Protein AF-A0A673WJ90-F1 (afdb_monomer)

InterPro domains:
  IPR030268 Nesprin-4 [PTHR21640] (86-250)

Mean predicted aligned error: 17.5 Å

Organism: Salmo trutta (NCBI:txid8032)

Solvent-accessible surface area (backbone atoms only — not comparable to full-atom values): 16365 Å² total; per-residue (Å²): 137,88,86,78,88,84,86,83,88,86,82,88,79,91,82,84,88,82,89,81,90,78,92,80,90,80,83,87,84,89,80,81,91,76,91,76,90,74,93,76,91,85,80,81,82,75,78,75,77,74,74,72,79,83,72,87,76,77,71,79,77,68,87,82,72,85,79,75,83,71,93,82,68,73,80,80,71,83,80,78,73,84,64,99,62,86,50,70,67,59,52,52,52,51,50,53,55,47,51,55,49,52,54,48,50,57,53,48,50,56,52,52,54,49,49,53,53,51,47,60,69,62,50,83,70,69,72,71,97,61,55,70,68,53,34,49,55,47,35,54,53,39,51,51,49,47,51,54,50,60,74,40,46,66,57,53,52,52,52,51,52,51,43,54,54,50,38,74,77,38,64,68,72,58,21,55,48,44,54,50,53,52,52,52,52,46,54,51,48,52,52,45,52,52,48,42,56,56,48,40,55,52,28,53,51,56,51,50,55,50,54,53,51,49,50,54,51,49,53,51,50,54,52,50,53,52,50,52,50,56,50,52,50,57,66,75,74,50,96,63,63,72,75,60,58,59,52,58,64,64,63,66,78,74,121

Sequence (255 aa):
MPVGVPLPAGSHGYHCPCTTRSDTMSEEDERGVATQSVNSPLGLDLILEHTEPLLSEYHFLPLLEINEEPQDCLPLGTCLIQDGSPSLEGCVQLERKWVLWHEFMKEYSSFSDWLRLAEKAADSPRSAHVLFVTAKEELEKFESLKTQAGARLVQLDSLTLRNRTLTRLFDGAMRSRLVGMARDCGQRWDRLHGTIESVCRRLKHCVSQREEFEGQREEMTVWLADMDLRLTEVEHFSGRDTCDKMRELQVKDMV

pLDDT: mean 73.2, std 25.04, range [30.66, 98.31]

Radius of gyration: 37.29 Å; Cα contacts (8 Å, |Δi|>4): 82; chains: 1; bounding box: 98×54×109 Å

Secondary structure (DSSP, 8-state):
-------------------------------------------------------TT-----TT------TT---------SSSSPPHHHHHHHHHHHHHHHHHHHHHHHHHHHHHHHHHHHSS-S-SS--HHHHHHHHHHHHHHHHHHHHHHHHHHHHHHHHHHHHHH--HHHHHHHHHHHHHHHHHHHHHHHHHHHHHHHHHHHHHHHHHHHHHHHHHHHHHHHHHHHHHHHHHH--S-HHHHHHHHHHGGG-

Foldseek 3Di:
DDDDDDDDDDDDDDDDDDDDDDDDDDDDDDDDDDDDDDDDDDDPPPPPPPPPPCPVDDQPPAPPPPPDDPPPDDPPDDPPDPDPDQDPVNVVLVVVLVVLVVVLVVLLVVLVVVLVVLVVLLPPQPQPPDDLVSLVVSLVSLVVSLVVLVVCVVSLVVSLVSLVVSLSSDDDPSNVVSSVSNVVSSVSSVVSNVSSVVRNVSSVVVNVVVVVVVVVVVVVVVVVVVVVVVVVCLVPVDPDDPVVSVVVVVVVVPD

Structure (mmCIF, N/CA/C/O backbone):
data_AF-A0A673WJ90-F1
#
_entry.id   AF-A0A673WJ90-F1
#
loop_
_atom_site.group_PDB
_atom_site.id
_atom_site.type_symbol
_atom_site.label_atom_id
_atom_site.label_alt_id
_atom_site.label_comp_id
_atom_site.label_asym_id
_atom_site.label_entity_id
_atom_site.label_seq_id
_atom_site.pdbx_PDB_ins_code
_atom_site.Cartn_x
_atom_site.Cartn_y
_atom_site.Cartn_z
_atom_site.occupancy
_atom_site.B_iso_or_equiv
_atom_site.auth_seq_id
_atom_site.auth_comp_id
_atom_site.auth_asym_id
_atom_site.auth_atom_id
_atom_site.pdbx_PDB_model_num
ATOM 1 N N . MET A 1 1 ? -65.016 -10.570 -10.592 1.00 43.59 1 MET A N 1
ATOM 2 C CA . MET A 1 1 ? -65.514 -11.870 -10.099 1.00 43.59 1 MET A CA 1
ATOM 3 C C . MET A 1 1 ? -64.316 -12.675 -9.614 1.00 43.59 1 MET A C 1
ATOM 5 O O . MET A 1 1 ? -63.541 -13.102 -10.460 1.00 43.59 1 MET A O 1
ATOM 9 N N . PRO A 1 2 ? -64.086 -12.783 -8.296 1.00 51.12 2 PRO A N 1
ATOM 10 C CA . PRO A 1 2 ? -63.001 -13.580 -7.738 1.00 51.12 2 PRO A CA 1
ATOM 11 C C . PRO A 1 2 ? -63.488 -15.012 -7.476 1.00 51.12 2 PRO A C 1
ATOM 13 O O . PRO A 1 2 ? -64.601 -15.210 -6.992 1.00 51.12 2 PRO A O 1
ATOM 16 N N . VAL A 1 3 ? -62.656 -16.005 -7.779 1.00 50.34 3 VAL A N 1
ATOM 17 C CA . VAL A 1 3 ? -62.837 -17.383 -7.307 1.00 50.34 3 VAL A CA 1
ATOM 18 C C . VAL A 1 3 ? -61.795 -17.604 -6.223 1.00 50.34 3 VAL A C 1
ATOM 20 O O . VAL A 1 3 ? -60.610 -17.365 -6.446 1.00 50.34 3 VAL A O 1
ATOM 23 N N . GLY A 1 4 ? -62.257 -17.977 -5.034 1.00 38.78 4 GLY A N 1
ATOM 24 C CA . GLY A 1 4 ? -61.414 -18.224 -3.877 1.00 38.78 4 GLY A CA 1
ATOM 25 C C . GLY A 1 4 ? -61.367 -19.689 -3.453 1.00 38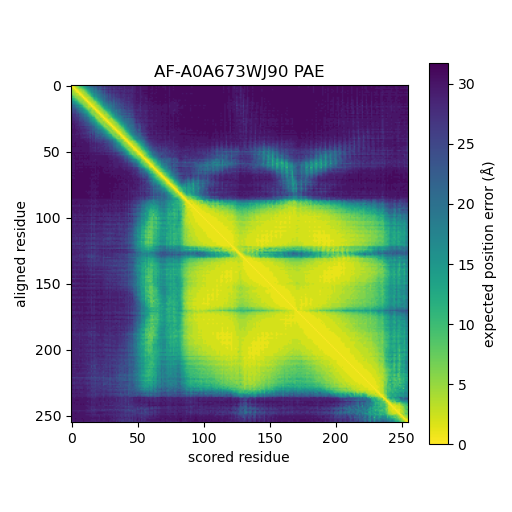.78 4 GLY A C 1
ATOM 26 O O . GLY A 1 4 ? -62.183 -20.497 -3.891 1.00 38.78 4 GLY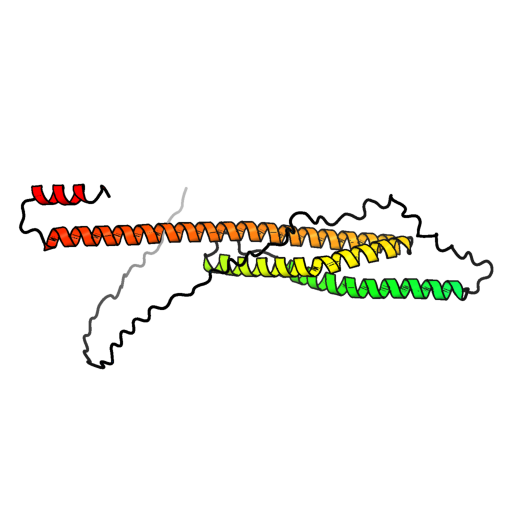 A O 1
ATOM 27 N N . VAL A 1 5 ? -60.481 -19.892 -2.464 1.00 52.06 5 VAL A N 1
ATOM 28 C CA . VAL A 1 5 ? -60.535 -20.867 -1.350 1.00 52.06 5 VAL A CA 1
ATOM 29 C C . VAL A 1 5 ? -60.048 -22.298 -1.698 1.0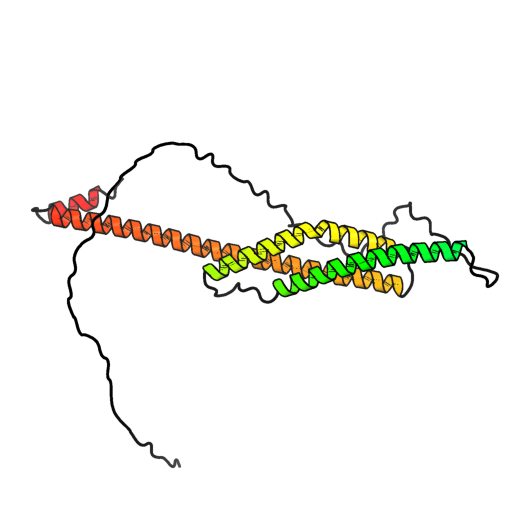0 52.06 5 VAL A C 1
ATOM 31 O O . VAL A 1 5 ? -60.270 -22.716 -2.831 1.00 52.06 5 VAL A O 1
ATOM 34 N N . PRO A 1 6 ? -59.456 -23.114 -0.777 1.00 53.84 6 PRO A N 1
ATOM 35 C CA . PRO A 1 6 ? -58.909 -22.888 0.586 1.00 53.84 6 PRO A CA 1
ATOM 36 C C . PRO A 1 6 ? -57.474 -23.434 0.859 1.00 53.84 6 PRO A C 1
ATOM 38 O O . PRO A 1 6 ? -56.954 -24.305 0.168 1.00 53.84 6 PRO A O 1
ATOM 41 N N . LEU A 1 7 ? -56.912 -22.984 1.992 1.00 48.78 7 LEU A N 1
ATOM 42 C CA . LEU A 1 7 ? -55.864 -23.625 2.815 1.00 48.78 7 LEU A CA 1
ATOM 43 C C . LEU A 1 7 ? -56.357 -24.917 3.506 1.00 48.78 7 LEU A C 1
ATOM 45 O O . LEU A 1 7 ? -57.539 -24.996 3.842 1.00 48.78 7 LEU A O 1
ATOM 49 N N . PRO A 1 8 ? -55.455 -25.816 3.940 1.00 57.50 8 PRO A N 1
ATOM 50 C CA . PRO A 1 8 ? -55.665 -26.604 5.145 1.00 57.50 8 PRO A CA 1
ATOM 51 C C . PRO A 1 8 ? -54.770 -26.131 6.298 1.00 57.50 8 PRO A C 1
ATOM 53 O O . PRO A 1 8 ? -53.572 -25.895 6.151 1.00 57.50 8 PRO A O 1
ATOM 56 N N . ALA A 1 9 ? -55.405 -26.021 7.463 1.00 41.78 9 ALA A N 1
ATOM 57 C CA . ALA A 1 9 ? -54.787 -25.885 8.770 1.00 41.78 9 ALA A CA 1
ATOM 58 C C . ALA A 1 9 ? -54.115 -27.200 9.200 1.00 41.78 9 ALA A C 1
ATOM 60 O O . ALA A 1 9 ? -54.613 -28.286 8.907 1.00 41.78 9 ALA A O 1
ATOM 61 N N . GLY A 1 10 ? -53.020 -27.089 9.949 1.00 38.25 10 GLY A N 1
ATOM 62 C CA . GLY A 1 10 ? -52.344 -28.206 10.599 1.00 38.25 10 GLY A CA 1
ATOM 63 C C . GLY A 1 10 ? -51.560 -27.692 11.797 1.00 38.25 10 GLY A C 1
ATOM 64 O O . GLY A 1 10 ? -50.594 -26.953 11.652 1.00 38.25 10 GLY A O 1
ATOM 65 N N . SER A 1 11 ? -52.062 -28.026 12.972 1.00 39.84 11 SER A N 1
ATOM 66 C CA . SER A 1 11 ? -51.785 -27.421 14.266 1.00 39.84 11 SER A CA 1
ATOM 67 C C . SER A 1 11 ? -50.749 -28.227 15.071 1.00 39.84 11 SER A C 1
ATOM 69 O O . SER A 1 11 ? -50.635 -29.430 14.872 1.00 39.84 11 SER A O 1
ATOM 71 N N . HIS A 1 12 ? -50.149 -27.572 16.079 1.00 41.12 12 HIS A N 1
ATOM 72 C CA . HIS A 1 12 ? -49.461 -28.139 17.266 1.00 41.12 12 HIS A CA 1
ATOM 73 C C . HIS A 1 12 ? -47.979 -28.525 17.058 1.00 41.12 12 HIS A C 1
ATOM 75 O O . HIS A 1 12 ? -47.622 -29.129 16.063 1.00 41.12 12 HIS A O 1
ATOM 81 N N . GLY A 1 13 ? -47.040 -28.222 17.957 1.00 36.41 13 GLY A N 1
ATOM 82 C CA . GLY A 1 13 ? -47.141 -27.669 19.302 1.00 36.41 13 GLY A CA 1
ATOM 83 C C . GLY A 1 13 ? -45.782 -27.157 19.790 1.00 36.41 13 GLY A C 1
ATOM 84 O O . GLY A 1 13 ? -44.723 -27.564 19.315 1.00 36.41 13 GLY A O 1
ATOM 85 N N . TYR A 1 14 ? -45.851 -26.227 20.735 1.00 37.97 14 TYR A N 1
ATOM 86 C CA . TYR A 1 14 ? -44.726 -25.716 21.503 1.00 37.97 14 TYR A CA 1
ATOM 87 C C . TYR A 1 14 ? -44.150 -26.826 22.388 1.00 37.97 14 TYR A C 1
ATOM 89 O O . TYR A 1 14 ? -44.895 -27.435 23.148 1.00 37.97 14 TYR A O 1
ATOM 97 N N . HIS A 1 15 ? -42.834 -27.032 22.356 1.00 39.22 15 HIS A N 1
ATOM 98 C CA . HIS A 1 15 ? -42.116 -27.687 23.448 1.00 39.22 15 HIS A CA 1
ATOM 99 C C . HIS A 1 15 ? -40.758 -27.013 23.660 1.00 39.22 15 HIS A C 1
ATOM 101 O O . HIS A 1 15 ? -39.830 -27.145 22.869 1.00 39.22 15 HIS A O 1
ATOM 107 N N . CYS A 1 16 ? -40.690 -26.272 24.762 1.00 43.94 16 CYS A N 1
ATOM 108 C CA . CYS A 1 16 ? -39.477 -25.831 25.431 1.00 43.94 16 CYS A CA 1
ATOM 109 C C . CYS A 1 16 ? -39.176 -26.850 26.542 1.00 43.94 16 CYS A C 1
ATOM 111 O O . CYS A 1 16 ? -40.107 -27.194 27.276 1.00 43.94 16 CYS A O 1
ATOM 113 N N . PRO A 1 17 ? -37.933 -27.325 26.712 1.00 46.97 17 PRO A N 1
ATOM 114 C CA . PRO A 1 17 ? -37.537 -27.996 27.936 1.00 46.97 17 PRO A CA 1
ATOM 115 C C . PRO A 1 17 ? -36.516 -27.138 28.687 1.00 46.97 17 PRO A C 1
ATOM 117 O O . PRO A 1 17 ? -35.332 -27.114 28.361 1.00 46.97 17 PRO A O 1
ATOM 120 N N . CYS A 1 18 ? -36.983 -26.459 29.730 1.00 34.53 18 CYS A N 1
ATOM 121 C CA . CYS A 1 18 ? -36.142 -26.011 30.828 1.00 34.53 18 CYS A CA 1
ATOM 122 C C . CYS A 1 18 ? -36.413 -26.862 32.077 1.00 34.53 18 CYS A C 1
ATOM 124 O O . CYS A 1 18 ? -37.556 -27.171 32.410 1.00 34.53 18 CYS A O 1
ATOM 126 N N . THR A 1 19 ? -35.320 -27.115 32.805 1.00 36.81 19 THR A N 1
ATOM 127 C CA . THR A 1 19 ? -35.201 -27.592 34.195 1.00 36.81 19 THR A CA 1
ATOM 128 C C . THR A 1 19 ? -35.108 -29.103 34.419 1.00 36.81 19 THR A C 1
ATOM 130 O O . THR A 1 19 ? -36.114 -29.802 34.469 1.00 36.81 19 THR A O 1
ATOM 133 N N . THR A 1 20 ? -33.910 -29.584 34.774 1.00 37.69 20 THR A N 1
ATOM 134 C CA . THR A 1 20 ? -33.771 -30.443 35.963 1.00 37.69 20 THR A CA 1
ATOM 135 C C . THR A 1 20 ? -32.412 -30.225 36.630 1.00 37.69 20 THR A C 1
ATOM 137 O O . THR A 1 20 ? -31.355 -30.450 36.052 1.00 37.69 20 THR A O 1
ATOM 140 N N . ARG A 1 21 ? -32.501 -29.742 37.867 1.00 33.88 21 ARG A N 1
ATOM 141 C CA . ARG A 1 21 ? -31.494 -29.692 38.924 1.00 33.88 21 ARG A CA 1
ATOM 142 C C . ARG A 1 21 ? -31.020 -31.106 39.267 1.00 33.88 21 ARG A C 1
ATOM 144 O O . ARG A 1 21 ? -31.848 -32.000 39.428 1.00 33.88 21 ARG A O 1
ATOM 151 N N . SER A 1 22 ? -29.720 -31.308 39.434 1.00 38.59 22 SER A N 1
ATOM 152 C CA . SER A 1 22 ? -29.174 -32.457 40.165 1.00 38.59 22 SER A CA 1
ATOM 153 C C . SER A 1 22 ? -27.884 -32.023 40.845 1.00 38.59 22 SER A C 1
ATOM 155 O O . SER A 1 22 ? -26.893 -31.718 40.189 1.00 38.59 22 SER A O 1
ATOM 157 N N . ASP A 1 23 ? -27.972 -31.936 42.167 1.00 34.44 23 ASP A N 1
ATOM 158 C CA . ASP A 1 23 ? -26.886 -31.710 43.106 1.00 34.44 23 ASP A CA 1
ATOM 159 C C . ASP A 1 23 ? -25.959 -32.940 43.135 1.00 34.44 23 ASP A C 1
ATOM 161 O O . ASP A 1 23 ? -26.435 -34.054 43.347 1.00 34.44 23 ASP A O 1
ATOM 165 N N . THR A 1 24 ? -24.645 -32.745 43.000 1.00 39.28 24 THR A N 1
ATOM 166 C CA . THR A 1 24 ? -23.636 -33.665 43.555 1.00 39.28 24 THR A CA 1
ATOM 167 C C . THR A 1 24 ? -22.427 -32.871 44.031 1.00 39.28 24 THR A C 1
ATOM 169 O O . THR A 1 24 ? -21.748 -32.217 43.243 1.00 39.28 24 THR A O 1
ATOM 172 N N . MET A 1 25 ? -22.202 -32.943 45.341 1.00 32.12 25 MET A N 1
ATOM 173 C CA . MET A 1 25 ? -21.049 -32.433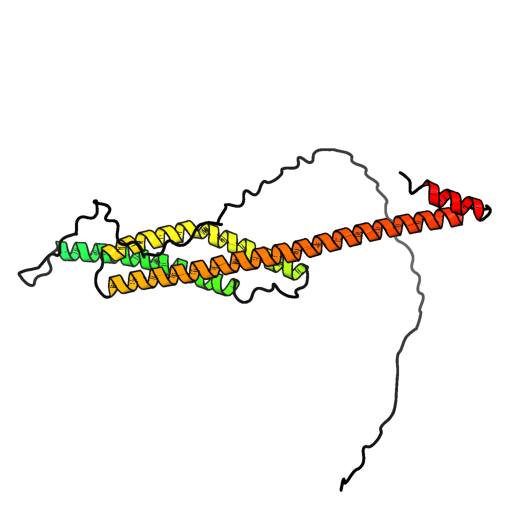 46.074 1.00 32.12 25 MET A CA 1
ATOM 174 C C . MET A 1 25 ? -19.820 -33.330 45.876 1.00 32.12 25 MET A C 1
ATOM 176 O O . MET A 1 25 ? -19.962 -34.551 45.842 1.00 32.12 25 MET A O 1
ATOM 180 N N . SER A 1 26 ? -18.635 -32.724 45.801 1.00 39.06 26 SER A N 1
ATOM 181 C CA . SER A 1 26 ? -17.306 -33.261 46.169 1.00 39.06 26 SER A CA 1
ATOM 182 C C . SER A 1 26 ? -16.356 -32.050 46.133 1.00 39.06 26 SER A C 1
ATOM 184 O O . SER A 1 26 ? -16.134 -31.497 45.061 1.00 39.06 26 SER A O 1
ATOM 186 N N . GLU A 1 27 ? -16.161 -31.332 47.240 1.00 35.53 27 GLU A N 1
ATOM 187 C CA . GLU A 1 27 ? -15.088 -31.509 48.242 1.00 35.53 27 GLU A CA 1
ATOM 188 C C . GLU A 1 27 ? -13.655 -31.539 47.671 1.00 35.53 27 GLU A C 1
ATOM 190 O O . GLU A 1 27 ? -13.259 -32.476 46.987 1.00 35.53 27 GLU A O 1
ATOM 195 N N . GLU A 1 28 ? -12.932 -30.472 48.040 1.00 33.53 28 GLU A N 1
ATOM 196 C CA . GLU A 1 28 ? -11.510 -30.397 48.411 1.00 33.53 28 GLU A CA 1
ATOM 197 C C . GLU A 1 28 ? -10.426 -30.636 47.341 1.00 33.53 28 GLU A C 1
ATOM 199 O O . GLU A 1 28 ? -10.125 -31.760 46.962 1.00 33.53 28 GLU A O 1
ATOM 204 N N . ASP A 1 29 ? -9.710 -29.560 46.982 1.00 34.69 29 ASP A N 1
ATOM 205 C CA . ASP A 1 29 ? -8.280 -29.506 47.325 1.00 34.69 29 ASP A CA 1
ATOM 206 C C . ASP A 1 29 ? -7.814 -28.045 47.493 1.00 34.69 29 ASP A C 1
ATOM 208 O O . ASP A 1 29 ? -7.780 -27.244 46.554 1.00 34.69 29 ASP A O 1
ATOM 212 N N . GLU A 1 30 ? -7.499 -27.694 48.740 1.00 38.03 30 GLU A N 1
ATOM 213 C CA . GLU A 1 30 ? -6.820 -26.465 49.133 1.00 38.03 30 GLU A CA 1
ATOM 214 C C . GLU A 1 30 ? -5.337 -26.550 48.757 1.00 38.03 30 GLU A C 1
ATOM 216 O O . GLU A 1 30 ? -4.622 -27.447 49.204 1.00 38.03 30 GLU A O 1
ATOM 221 N N . ARG A 1 31 ? -4.801 -25.535 48.068 1.00 37.22 31 ARG A N 1
ATOM 222 C CA . ARG A 1 31 ? -3.374 -25.209 48.215 1.00 37.22 31 ARG A CA 1
ATOM 223 C C . ARG A 1 31 ? -3.060 -23.744 47.934 1.00 37.22 31 ARG A C 1
ATOM 225 O O . ARG A 1 31 ? -2.923 -23.322 46.794 1.00 37.22 31 ARG A O 1
ATOM 232 N N . GLY A 1 32 ? -2.821 -23.025 49.029 1.00 34.91 32 GLY A N 1
ATOM 233 C CA . GLY A 1 32 ? -1.646 -22.163 49.164 1.00 34.91 32 GLY A CA 1
ATOM 234 C C . GLY A 1 32 ? -1.756 -20.743 48.622 1.00 34.91 32 GLY A C 1
ATOM 235 O O . GLY A 1 32 ? -1.277 -20.440 47.535 1.00 34.91 32 GLY A O 1
ATOM 236 N N . VAL A 1 33 ? -2.245 -19.844 49.475 1.00 35.97 33 VAL A N 1
ATOM 237 C CA . VAL A 1 33 ? -1.931 -18.412 49.431 1.00 35.97 33 VAL A CA 1
ATOM 238 C C . VAL A 1 33 ? -0.419 -18.214 49.596 1.00 35.97 33 VAL A C 1
ATOM 240 O O . VAL A 1 33 ? 0.168 -18.665 50.578 1.00 35.97 33 VAL A O 1
ATOM 243 N N . ALA A 1 34 ? 0.195 -17.470 48.678 1.00 32.50 34 ALA A N 1
ATOM 244 C CA . ALA A 1 34 ? 1.450 -16.770 48.924 1.00 32.50 34 ALA A CA 1
ATOM 245 C C . ALA A 1 34 ? 1.349 -15.357 48.341 1.00 32.50 34 ALA A C 1
ATOM 247 O O . ALA A 1 34 ? 1.618 -15.109 47.169 1.00 32.50 34 ALA A O 1
ATOM 248 N N . THR A 1 35 ? 0.943 -14.419 49.192 1.00 36.38 35 THR A N 1
ATOM 249 C CA . THR A 1 35 ? 1.175 -12.990 49.002 1.00 36.38 35 THR A CA 1
ATOM 250 C C . THR A 1 35 ? 2.681 -12.735 48.931 1.00 36.38 35 THR A C 1
ATOM 252 O O . THR A 1 35 ? 3.383 -12.951 49.920 1.00 36.38 35 THR A O 1
ATOM 255 N N . GLN A 1 36 ? 3.180 -12.236 47.801 1.00 32.50 36 GLN A N 1
ATOM 256 C CA . GLN A 1 36 ? 4.468 -11.546 47.752 1.00 32.50 36 GLN A CA 1
ATOM 257 C C . GLN A 1 36 ? 4.284 -10.172 47.116 1.00 32.50 36 GLN A C 1
ATOM 259 O O . GLN A 1 36 ? 4.219 -10.005 45.904 1.00 32.50 36 GLN A O 1
ATOM 264 N N . SER A 1 37 ? 4.181 -9.191 48.011 1.00 37.41 37 SER A N 1
ATOM 265 C CA . SER A 1 37 ? 4.523 -7.800 47.761 1.00 37.41 37 SER A CA 1
ATOM 266 C C . SER A 1 37 ? 5.993 -7.726 47.357 1.00 37.41 37 SER A C 1
ATOM 268 O O . SER A 1 37 ? 6.863 -8.150 48.119 1.00 37.41 37 SER A O 1
ATOM 270 N N . VAL A 1 38 ? 6.266 -7.172 46.178 1.00 36.75 38 VAL A N 1
ATOM 271 C CA . VAL A 1 38 ? 7.594 -6.669 45.834 1.00 36.75 38 VAL A CA 1
ATOM 272 C C . VAL A 1 38 ? 7.412 -5.288 45.225 1.00 36.75 38 VAL A C 1
ATOM 274 O O . VAL A 1 38 ? 7.173 -5.124 44.034 1.00 36.75 38 VAL A O 1
ATOM 277 N N . ASN A 1 39 ? 7.521 -4.275 46.080 1.00 39.12 39 ASN A N 1
ATOM 278 C CA . ASN A 1 39 ? 7.891 -2.943 45.638 1.00 39.12 39 ASN A CA 1
ATOM 279 C C . ASN A 1 39 ? 9.294 -3.022 45.022 1.00 39.12 39 ASN A C 1
ATOM 281 O O . ASN A 1 39 ? 10.258 -3.341 45.721 1.00 39.12 39 ASN A O 1
ATOM 285 N N . SER A 1 40 ? 9.433 -2.665 43.749 1.00 35.09 40 SER A N 1
ATOM 286 C CA . SER A 1 40 ? 10.620 -1.946 43.290 1.00 35.09 40 SER A CA 1
ATOM 287 C C . SER A 1 40 ? 10.307 -1.110 42.050 1.00 35.09 40 SER A C 1
ATOM 289 O O . SER A 1 40 ? 9.659 -1.603 41.127 1.00 35.09 40 SER A O 1
ATOM 291 N N . PRO A 1 41 ? 10.742 0.160 42.042 1.00 45.78 41 PRO A N 1
ATOM 292 C CA . PRO A 1 41 ? 10.553 1.074 40.932 1.00 45.78 41 PRO A CA 1
ATOM 293 C C . PRO A 1 41 ? 11.618 0.789 39.874 1.00 45.78 41 PRO A C 1
ATOM 295 O O . PRO A 1 41 ? 12.710 0.356 40.226 1.00 45.78 41 PRO A O 1
ATOM 298 N N . LEU A 1 42 ? 11.288 1.034 38.607 1.00 43.56 42 LEU A N 1
ATOM 299 C CA . 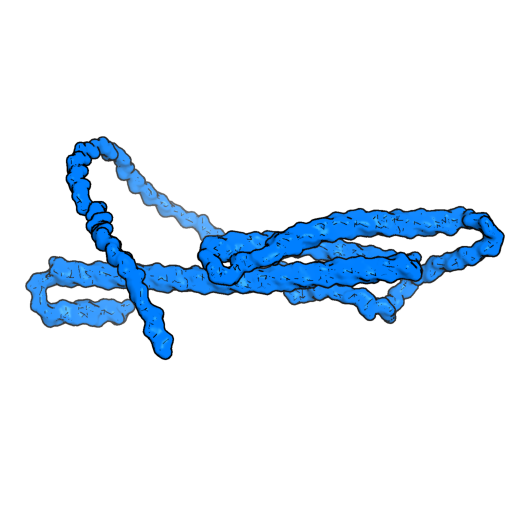LEU A 1 42 ? 12.160 1.449 37.496 1.00 43.56 42 LEU A CA 1
ATOM 300 C C . LEU A 1 42 ? 11.447 1.078 36.187 1.00 43.56 42 LEU A C 1
ATOM 302 O O . LEU A 1 42 ? 11.777 0.100 35.523 1.00 43.56 42 LEU A O 1
ATOM 306 N N . GLY A 1 43 ? 10.440 1.873 35.833 1.00 32.12 43 GLY A N 1
ATOM 307 C CA . GLY A 1 43 ? 9.925 1.953 34.472 1.00 32.12 43 GLY A CA 1
ATOM 308 C C . GLY A 1 43 ? 10.412 3.263 33.879 1.00 32.12 43 GLY A C 1
ATOM 309 O O . GLY A 1 43 ? 9.804 4.303 34.102 1.00 32.12 43 GLY A O 1
ATOM 310 N N . LEU A 1 44 ? 11.564 3.232 33.210 1.00 39.47 44 LEU A N 1
ATOM 311 C CA . LEU A 1 44 ? 11.929 4.283 32.269 1.00 39.47 44 LEU A CA 1
ATOM 312 C C . LEU A 1 44 ? 10.914 4.202 31.129 1.00 39.47 44 LEU A C 1
ATOM 314 O O . LEU A 1 44 ? 11.000 3.292 30.304 1.00 39.47 44 LEU A O 1
ATOM 318 N N . ASP A 1 45 ? 9.964 5.134 31.104 1.00 34.91 45 ASP A N 1
ATOM 319 C CA . ASP A 1 45 ? 9.169 5.429 29.917 1.00 34.91 45 ASP A CA 1
ATOM 320 C C . ASP A 1 45 ? 10.127 5.913 28.826 1.00 34.91 45 ASP A C 1
ATOM 322 O O . ASP A 1 45 ? 10.438 7.098 28.685 1.00 34.91 45 ASP A O 1
ATOM 326 N N . LEU A 1 46 ? 10.644 4.964 28.050 1.00 37.72 46 LEU A N 1
ATOM 327 C CA . LEU A 1 46 ? 11.131 5.253 26.718 1.00 37.72 46 LEU A CA 1
ATOM 328 C C . LEU A 1 46 ? 9.891 5.546 25.883 1.00 37.72 46 LEU A C 1
ATOM 330 O O . LEU A 1 46 ? 9.264 4.643 25.332 1.00 37.72 46 LEU A O 1
ATOM 334 N N . ILE A 1 47 ? 9.550 6.832 25.804 1.00 38.97 47 ILE A N 1
ATOM 335 C CA . ILE A 1 47 ? 8.781 7.379 24.694 1.00 38.97 47 ILE A CA 1
ATOM 336 C C . ILE A 1 47 ? 9.592 7.032 23.447 1.00 38.97 47 ILE A C 1
ATOM 338 O O . ILE A 1 47 ? 10.554 7.711 23.087 1.00 38.97 47 ILE A O 1
ATOM 342 N N . LEU A 1 48 ? 9.252 5.901 22.833 1.00 34.00 48 LEU A N 1
ATOM 343 C CA . LEU A 1 48 ? 9.676 5.588 21.488 1.00 34.00 48 LEU A CA 1
ATOM 344 C C . LEU A 1 48 ? 8.922 6.584 20.612 1.00 34.00 48 LEU A C 1
ATOM 346 O O . LEU A 1 48 ? 7.803 6.323 20.173 1.00 34.00 48 LEU A O 1
ATOM 350 N N . GLU A 1 49 ? 9.512 7.765 20.422 1.00 30.66 49 GLU A N 1
ATOM 351 C CA . GLU A 1 49 ? 9.152 8.625 19.309 1.00 30.66 49 GLU A CA 1
ATOM 352 C C . GLU A 1 49 ? 9.401 7.809 18.042 1.00 30.66 49 GLU A C 1
ATOM 354 O O . GLU A 1 49 ? 10.498 7.771 17.483 1.00 30.66 49 GLU A O 1
ATOM 359 N N . HIS A 1 50 ? 8.367 7.099 17.596 1.00 32.53 50 HIS A N 1
ATOM 360 C CA . HIS A 1 50 ? 8.247 6.710 16.211 1.00 32.53 50 HIS A CA 1
ATOM 361 C C . HIS A 1 50 ? 8.122 8.010 15.431 1.00 32.53 50 HIS A C 1
ATOM 363 O O . HIS A 1 50 ? 7.033 8.537 15.213 1.00 32.53 50 HIS A O 1
ATOM 369 N N . THR A 1 51 ? 9.273 8.550 15.042 1.00 32.91 51 THR A N 1
ATOM 370 C CA . THR A 1 51 ? 9.366 9.526 13.973 1.00 32.91 51 THR A CA 1
ATOM 371 C C . THR A 1 51 ? 8.825 8.823 12.728 1.00 32.91 51 THR A C 1
ATOM 373 O O . THR A 1 51 ? 9.549 8.085 12.058 1.00 32.91 51 THR A O 1
ATOM 376 N N . GLU A 1 52 ? 7.519 8.955 12.466 1.00 39.12 52 GLU A N 1
ATOM 377 C CA . GLU A 1 52 ? 6.949 8.569 11.179 1.00 39.12 52 GLU A CA 1
ATOM 378 C C . GLU A 1 52 ? 7.754 9.334 10.118 1.00 39.12 52 GLU A C 1
ATOM 380 O O . GLU A 1 52 ? 7.801 10.569 10.167 1.00 39.12 52 GLU A O 1
ATOM 385 N N . PRO A 1 53 ? 8.426 8.657 9.168 1.00 37.84 53 PRO A N 1
ATOM 386 C CA . PRO A 1 53 ? 8.953 9.371 8.025 1.00 37.84 53 PRO A CA 1
ATOM 387 C C . PRO A 1 53 ? 7.740 9.982 7.330 1.00 37.84 53 PRO A C 1
ATOM 389 O O . PRO A 1 53 ? 6.819 9.266 6.934 1.00 37.84 53 PRO A O 1
ATOM 392 N N . LEU A 1 54 ? 7.715 11.311 7.241 1.00 37.28 54 LEU A N 1
ATOM 393 C CA . LEU A 1 54 ? 6.707 12.065 6.510 1.00 37.28 54 LEU A CA 1
ATOM 394 C C . LEU A 1 54 ? 6.776 11.649 5.032 1.00 37.28 54 LEU A C 1
ATOM 396 O O . LEU A 1 54 ? 7.424 12.286 4.211 1.00 37.28 54 LEU A O 1
ATOM 400 N N . LEU A 1 55 ? 6.088 10.559 4.690 1.00 44.00 55 LEU A N 1
ATOM 401 C CA . LEU A 1 55 ? 5.844 10.103 3.319 1.00 44.00 55 LEU A CA 1
ATOM 402 C C . LEU A 1 55 ? 4.815 10.994 2.602 1.00 44.00 55 LEU A C 1
ATOM 404 O O . LEU A 1 55 ? 4.437 10.723 1.467 1.00 44.00 55 LEU A O 1
ATOM 408 N N . SER A 1 56 ? 4.353 12.056 3.266 1.00 36.62 56 SER A N 1
ATOM 409 C CA . SER A 1 56 ? 3.198 12.853 2.863 1.00 36.62 56 SER A CA 1
ATOM 410 C C . SER A 1 56 ? 3.409 13.701 1.601 1.00 36.62 56 SER A C 1
ATOM 412 O O . SER A 1 56 ? 2.444 14.311 1.152 1.00 36.62 56 SER A O 1
ATOM 414 N N . GLU A 1 57 ? 4.606 13.744 1.007 1.00 38.06 57 GLU A N 1
ATOM 415 C CA . GLU A 1 57 ? 4.893 14.647 -0.122 1.00 38.06 57 GLU A CA 1
ATOM 416 C C . GLU A 1 57 ? 5.740 14.045 -1.258 1.00 38.06 57 GLU A C 1
ATOM 418 O O . GLU A 1 57 ? 6.304 14.775 -2.069 1.00 38.06 57 GLU A O 1
ATOM 423 N N . TYR A 1 58 ? 5.801 12.718 -1.400 1.00 47.78 58 TYR A N 1
ATOM 424 C CA . TYR A 1 58 ? 6.440 12.116 -2.578 1.00 47.78 58 TYR A CA 1
ATOM 425 C C . TYR A 1 58 ? 5.407 11.807 -3.659 1.00 47.78 58 TYR A C 1
ATOM 427 O O . TYR A 1 58 ? 4.887 10.698 -3.771 1.00 47.78 58 TYR A O 1
ATOM 435 N N . HIS A 1 59 ? 5.115 12.816 -4.478 1.00 49.19 59 HIS A N 1
ATOM 436 C CA . HIS A 1 59 ? 4.471 12.604 -5.767 1.00 49.19 59 HIS A CA 1
ATOM 437 C C . HIS A 1 59 ? 5.500 12.054 -6.756 1.00 49.19 59 HIS A C 1
ATOM 439 O O . HIS A 1 59 ? 6.565 12.645 -6.945 1.00 49.19 59 HIS A O 1
ATOM 445 N N . PHE A 1 60 ? 5.167 10.946 -7.422 1.00 48.09 60 PHE A N 1
ATOM 446 C CA . PHE A 1 60 ? 5.882 10.490 -8.608 1.00 48.09 60 PHE A CA 1
ATOM 447 C C . PHE A 1 60 ? 5.927 11.649 -9.611 1.00 48.09 60 PHE A C 1
ATOM 449 O O . PHE A 1 60 ? 4.905 11.982 -10.208 1.00 48.09 60 PHE A O 1
ATOM 456 N N . LEU A 1 61 ? 7.083 12.306 -9.771 1.00 51.94 61 LEU A N 1
ATOM 457 C CA . LEU A 1 61 ? 7.227 13.384 -10.748 1.00 51.94 61 LEU A CA 1
ATOM 458 C C . LEU A 1 61 ? 7.013 12.785 -12.144 1.00 51.94 61 LEU A C 1
ATOM 460 O O . LEU A 1 61 ? 7.857 11.994 -12.597 1.00 51.94 61 LEU A O 1
ATOM 464 N N . PRO A 1 62 ? 5.911 13.131 -12.841 1.00 48.12 62 PRO A N 1
ATOM 465 C CA . PRO A 1 62 ? 5.657 12.607 -14.168 1.00 48.12 62 PRO A CA 1
ATOM 466 C C . PRO A 1 62 ? 6.834 12.946 -15.082 1.00 48.12 62 PRO A C 1
ATOM 468 O O . PRO A 1 62 ? 7.459 13.996 -14.950 1.00 48.12 62 PRO A O 1
ATOM 471 N N . LEU A 1 63 ? 7.098 12.097 -16.074 1.00 48.94 63 LEU A N 1
ATOM 472 C CA . LEU A 1 63 ? 8.060 12.350 -17.158 1.00 48.94 63 LEU A CA 1
ATOM 473 C C . LEU A 1 63 ? 7.718 13.585 -18.030 1.00 48.94 63 LEU A C 1
ATOM 475 O O . LEU A 1 63 ? 8.207 13.695 -19.150 1.00 48.94 63 LEU A O 1
ATOM 479 N N . LEU A 1 64 ? 6.848 14.486 -17.568 1.00 43.28 64 LEU A N 1
ATOM 480 C CA . LEU A 1 64 ? 6.306 15.601 -18.338 1.00 43.28 64 LEU A CA 1
ATOM 481 C C . LEU A 1 64 ? 7.283 16.766 -18.525 1.00 43.28 64 LEU A C 1
ATOM 483 O O . LEU A 1 64 ? 6.990 17.650 -19.320 1.00 43.28 64 LEU A O 1
ATOM 487 N N . GLU A 1 65 ? 8.464 16.734 -17.913 1.00 40.94 65 GLU A N 1
ATOM 488 C CA . GLU A 1 65 ? 9.512 17.726 -18.164 1.00 40.94 65 GLU A CA 1
ATOM 489 C C . GLU A 1 65 ? 10.757 17.070 -18.763 1.00 40.94 65 GLU A C 1
ATOM 491 O O . GLU A 1 65 ? 11.829 16.995 -18.169 1.00 40.94 65 GLU A O 1
ATOM 496 N N . ILE A 1 66 ? 10.626 16.601 -20.004 1.00 45.00 66 ILE A N 1
ATOM 497 C CA . ILE A 1 66 ? 11.776 16.557 -20.913 1.00 45.00 66 ILE A CA 1
ATOM 498 C C . ILE A 1 66 ? 11.848 17.935 -21.580 1.00 45.00 66 ILE A C 1
ATOM 500 O O . ILE A 1 66 ? 11.538 18.064 -22.756 1.00 45.00 66 ILE A O 1
ATOM 504 N N . ASN A 1 67 ? 12.161 18.977 -20.808 1.00 42.38 67 ASN A N 1
ATOM 505 C CA . ASN A 1 67 ? 12.466 20.304 -21.356 1.00 42.38 67 ASN A CA 1
ATOM 506 C C . ASN A 1 67 ? 13.667 20.989 -20.697 1.00 42.38 67 ASN A C 1
ATOM 508 O O . ASN A 1 67 ? 14.005 22.099 -21.089 1.00 42.38 67 ASN A O 1
ATOM 512 N N . GLU A 1 68 ? 14.372 20.326 -19.783 1.00 42.94 68 GLU A N 1
ATOM 513 C CA . GLU A 1 68 ? 15.659 20.826 -19.308 1.00 42.94 68 GLU A CA 1
ATOM 514 C C . GLU A 1 68 ? 16.767 19.903 -19.812 1.00 42.94 68 GLU A C 1
ATOM 516 O O . GLU A 1 68 ? 16.817 18.714 -19.481 1.00 42.94 68 GLU A O 1
ATOM 521 N N . GLU A 1 69 ? 17.620 20.456 -20.675 1.00 46.38 69 GLU A N 1
ATOM 522 C CA . GLU A 1 69 ? 18.912 19.887 -21.035 1.00 46.38 69 GLU A CA 1
ATOM 523 C C . GLU A 1 69 ? 19.918 20.128 -19.901 1.00 46.38 69 GLU A C 1
ATOM 525 O O . GLU A 1 69 ? 20.395 21.251 -19.733 1.00 46.38 69 GLU A O 1
ATOM 530 N N . PRO A 1 70 ? 20.334 19.096 -19.151 1.00 38.53 70 PRO A N 1
ATOM 531 C CA . PRO A 1 70 ? 21.634 19.124 -18.506 1.00 38.53 70 PRO A CA 1
ATOM 532 C C . PRO A 1 70 ? 22.711 18.863 -19.571 1.00 38.53 70 PRO A C 1
ATOM 534 O O . PRO A 1 70 ? 22.701 17.819 -20.227 1.00 38.53 70 PRO A O 1
ATOM 537 N N . GLN A 1 71 ? 23.634 19.818 -19.720 1.00 46.44 71 GLN A N 1
ATOM 538 C CA . GLN A 1 71 ? 24.679 19.922 -20.755 1.00 46.44 71 GLN A CA 1
ATOM 539 C C . GLN A 1 71 ? 25.712 18.773 -20.840 1.00 46.44 71 GLN A C 1
ATOM 541 O O . GLN A 1 71 ? 26.686 18.892 -21.577 1.00 46.44 71 GLN A O 1
ATOM 546 N N . ASP A 1 72 ? 25.504 17.634 -20.179 1.00 37.50 72 ASP A N 1
ATOM 547 C CA . ASP A 1 72 ? 26.498 16.549 -20.117 1.00 37.50 72 ASP A CA 1
ATOM 548 C C . ASP A 1 72 ? 26.119 15.289 -20.910 1.00 37.50 72 ASP A C 1
ATOM 550 O O . ASP A 1 72 ? 26.783 14.257 -20.821 1.00 37.50 72 ASP A O 1
ATOM 554 N N . CYS A 1 73 ? 25.069 15.341 -21.729 1.00 41.75 73 CYS A N 1
ATOM 555 C CA . CYS A 1 73 ? 24.760 14.266 -22.672 1.00 41.75 73 CYS A CA 1
ATOM 556 C C . CYS A 1 73 ? 25.068 14.731 -24.095 1.00 41.75 73 CYS A C 1
ATOM 558 O O . CYS A 1 73 ? 24.167 15.123 -24.832 1.00 41.75 73 CYS A O 1
ATOM 560 N N . LEU A 1 74 ? 26.344 14.670 -24.491 1.00 41.62 74 LEU A N 1
ATOM 561 C CA . LEU A 1 74 ? 26.708 14.760 -25.906 1.00 41.62 74 LEU A CA 1
ATOM 562 C C . LEU A 1 74 ? 25.826 13.781 -26.701 1.00 41.62 74 LEU A C 1
ATOM 564 O O . LEU A 1 74 ? 25.699 12.623 -26.283 1.00 41.62 74 LEU A O 1
ATOM 568 N N . PRO A 1 75 ? 25.222 14.196 -27.829 1.00 45.38 75 PRO A N 1
ATOM 569 C CA . PRO A 1 75 ? 24.495 13.268 -28.676 1.00 45.38 75 PRO A CA 1
ATOM 570 C C . PRO A 1 75 ? 25.509 12.237 -29.171 1.00 45.38 75 PRO A C 1
ATOM 572 O O . PRO A 1 75 ? 26.371 12.558 -29.989 1.00 45.38 75 PRO A O 1
ATOM 575 N N . LEU A 1 76 ? 25.465 11.015 -28.622 1.00 53.09 76 LEU A N 1
ATOM 576 C CA . LEU A 1 76 ? 26.303 9.923 -29.107 1.00 53.09 76 LEU A CA 1
ATOM 577 C C . LEU A 1 76 ? 25.932 9.714 -30.574 1.00 53.09 76 LEU A C 1
ATOM 579 O O . LEU A 1 76 ? 24.821 9.284 -30.891 1.00 53.09 76 LEU A O 1
ATOM 583 N N . GLY A 1 77 ? 26.854 10.138 -31.435 1.00 45.44 77 GLY A N 1
ATOM 584 C CA . GLY A 1 77 ? 26.624 10.390 -32.843 1.00 45.44 77 GLY A CA 1
ATOM 585 C C . GLY A 1 77 ? 25.972 9.217 -33.554 1.00 45.44 77 GLY A C 1
ATOM 586 O O . GLY A 1 77 ? 26.330 8.055 -33.373 1.00 45.44 77 GLY A O 1
ATOM 587 N N . THR A 1 78 ? 25.015 9.549 -34.411 1.00 48.22 78 THR A N 1
ATOM 588 C CA . THR A 1 78 ? 24.480 8.645 -35.417 1.00 48.22 78 THR A CA 1
ATOM 589 C C . THR A 1 78 ? 25.638 8.254 -36.338 1.00 48.22 78 THR A C 1
ATOM 591 O O . THR A 1 78 ? 26.043 9.036 -37.195 1.00 48.22 78 THR A O 1
ATOM 594 N N . CYS A 1 79 ? 26.217 7.064 -36.156 1.00 47.75 79 CYS A N 1
ATOM 595 C CA . CYS A 1 79 ? 27.124 6.488 -37.146 1.00 47.75 79 CYS A CA 1
ATOM 596 C C . CYS A 1 79 ? 26.31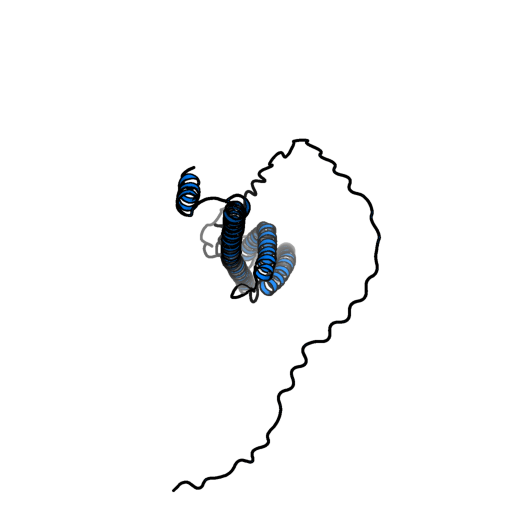6 6.192 -38.416 1.00 47.75 79 CYS A C 1
ATOM 598 O O . CYS A 1 79 ? 25.753 5.110 -38.574 1.00 47.75 79 CYS A O 1
ATOM 600 N N . LEU A 1 80 ? 26.232 7.174 -39.315 1.00 47.94 80 LEU A N 1
ATOM 601 C CA . LEU A 1 80 ? 25.811 6.946 -40.689 1.00 47.94 80 LEU A CA 1
ATOM 602 C C . LEU A 1 80 ? 26.912 6.135 -41.366 1.00 47.94 80 LEU A C 1
ATOM 604 O O . LEU A 1 80 ? 27.984 6.649 -41.676 1.00 47.94 80 LEU A O 1
ATOM 608 N N . ILE A 1 81 ? 26.650 4.845 -41.543 1.00 50.66 81 ILE A N 1
ATOM 609 C CA . ILE A 1 81 ? 27.523 3.961 -42.296 1.00 50.66 81 ILE A CA 1
ATOM 610 C C . ILE A 1 81 ? 27.256 4.188 -43.787 1.00 50.66 81 ILE A C 1
ATOM 612 O O . ILE A 1 81 ? 26.221 3.795 -44.326 1.00 50.66 81 ILE A O 1
ATOM 616 N N . GLN A 1 82 ? 28.213 4.845 -44.435 1.00 51.28 82 GLN A N 1
ATOM 617 C CA . GLN A 1 82 ? 28.504 4.700 -45.855 1.00 51.28 82 GLN A CA 1
ATOM 618 C C . GLN A 1 82 ? 29.370 3.426 -45.939 1.00 51.28 82 GLN A C 1
ATOM 620 O O . GLN A 1 82 ? 30.376 3.358 -45.248 1.00 51.28 82 GLN A O 1
ATOM 625 N N . ASP A 1 83 ? 28.934 2.412 -46.687 1.00 46.25 83 ASP A N 1
ATOM 626 C CA . ASP A 1 83 ? 29.503 1.048 -46.813 1.00 46.25 83 ASP A CA 1
ATOM 627 C C . ASP A 1 83 ? 28.932 0.001 -45.843 1.00 46.25 83 ASP A C 1
ATOM 629 O O . ASP A 1 83 ? 29.308 -0.082 -44.684 1.00 46.25 83 ASP A O 1
ATOM 633 N N . GLY A 1 84 ? 28.025 -0.845 -46.348 1.00 55.41 84 GLY A N 1
ATOM 634 C CA . GLY A 1 84 ? 27.167 -1.795 -45.619 1.00 55.41 84 GLY A CA 1
ATOM 635 C C . GLY A 1 84 ? 27.816 -2.917 -44.785 1.00 55.41 84 GLY A C 1
ATOM 636 O O . GLY A 1 84 ? 27.218 -3.984 -44.658 1.00 55.41 84 GLY A O 1
ATOM 637 N N . SER A 1 85 ? 28.991 -2.709 -44.191 1.00 55.94 85 SER A N 1
ATOM 638 C CA . SER A 1 85 ? 29.533 -3.522 -43.098 1.00 55.94 85 SER A CA 1
ATOM 639 C C . SER A 1 85 ? 29.264 -2.849 -41.743 1.00 55.94 85 SER A C 1
ATOM 641 O O . SER A 1 85 ? 29.596 -1.673 -41.587 1.00 55.94 85 SER A O 1
ATOM 643 N N . PRO A 1 86 ? 28.700 -3.550 -40.739 1.00 59.56 86 PRO A N 1
ATOM 644 C CA . PRO A 1 86 ? 28.507 -2.981 -39.409 1.00 59.56 86 PRO A CA 1
ATOM 645 C C . PRO A 1 86 ? 29.867 -2.632 -38.792 1.00 59.56 86 PRO A C 1
ATOM 647 O O . PRO A 1 86 ? 30.715 -3.500 -38.589 1.00 59.56 86 PRO A O 1
ATOM 650 N N . SER A 1 87 ? 30.081 -1.345 -38.515 1.00 73.62 87 SER A N 1
ATOM 651 C CA . SER A 1 87 ? 31.272 -0.860 -37.817 1.00 73.62 87 SER A CA 1
ATOM 652 C C . SER A 1 87 ? 31.367 -1.513 -36.436 1.00 73.62 87 SER A C 1
ATOM 654 O O . SER A 1 87 ? 30.368 -1.580 -35.716 1.00 73.62 87 SER A O 1
ATOM 656 N N . LEU A 1 88 ? 32.570 -1.949 -36.044 1.00 76.44 88 LEU A N 1
ATOM 657 C CA . LEU A 1 88 ? 32.856 -2.490 -34.708 1.00 76.44 88 LEU A CA 1
ATOM 658 C C . LEU A 1 88 ? 32.353 -1.550 -33.596 1.00 76.44 88 LEU A C 1
ATOM 660 O O . LEU A 1 88 ? 31.805 -2.012 -32.600 1.00 76.44 88 LEU A O 1
ATOM 664 N N . GLU A 1 89 ? 32.458 -0.236 -33.811 1.00 77.75 89 GLU A N 1
ATOM 665 C CA . GLU A 1 89 ? 31.957 0.795 -32.896 1.00 77.75 89 GLU A CA 1
ATOM 666 C C . GLU A 1 89 ? 30.424 0.745 -32.751 1.00 77.75 89 GLU A C 1
ATOM 668 O O . GLU A 1 89 ? 29.893 0.810 -31.644 1.00 77.75 89 GLU A O 1
ATOM 673 N N . GLY A 1 90 ? 29.694 0.534 -33.852 1.00 79.56 90 GLY A N 1
ATOM 674 C CA . GLY A 1 90 ? 28.237 0.376 -33.829 1.00 79.56 90 GLY A CA 1
ATOM 675 C C . GLY A 1 90 ? 27.791 -0.887 -33.087 1.00 79.56 90 GLY A C 1
ATOM 676 O O . GLY A 1 90 ? 26.808 -0.854 -32.345 1.00 79.56 90 GLY A O 1
ATOM 677 N N . CYS A 1 91 ? 28.541 -1.983 -33.223 1.00 84.62 91 CYS A N 1
ATOM 678 C CA . CYS A 1 91 ? 28.293 -3.220 -32.479 1.00 84.62 91 CYS A CA 1
ATOM 679 C C . CYS A 1 91 ? 28.493 -3.026 -30.969 1.00 84.62 91 CYS A C 1
ATOM 681 O O . CYS A 1 91 ? 27.620 -3.401 -30.185 1.00 84.62 91 CYS A O 1
ATOM 683 N N . VAL A 1 92 ? 29.588 -2.376 -30.561 1.00 84.88 92 VAL A N 1
ATOM 684 C CA . VAL A 1 92 ? 29.876 -2.081 -29.145 1.00 84.88 92 VAL A CA 1
ATOM 685 C C . VAL A 1 92 ? 28.808 -1.163 -28.540 1.00 84.88 92 VAL A C 1
ATOM 687 O O . VAL A 1 92 ? 28.359 -1.379 -27.412 1.00 84.88 92 VAL A O 1
ATOM 690 N N . GLN A 1 93 ? 28.350 -0.151 -29.281 1.00 85.56 93 GLN A N 1
ATOM 691 C CA . GLN A 1 93 ? 27.276 0.734 -28.821 1.00 85.56 93 GLN A CA 1
ATOM 692 C C . GLN A 1 93 ? 25.938 0.003 -28.667 1.00 85.56 93 GLN A C 1
ATOM 694 O O . GLN A 1 93 ? 25.218 0.237 -27.691 1.00 85.56 93 GLN A O 1
ATOM 699 N N . LEU A 1 94 ? 25.605 -0.894 -29.598 1.00 86.25 94 LEU A N 1
ATOM 700 C CA . LEU A 1 94 ? 24.392 -1.703 -29.514 1.00 86.25 94 LEU A CA 1
ATOM 701 C C . LEU A 1 94 ? 24.428 -2.640 -28.300 1.00 86.25 94 LEU A C 1
ATOM 703 O O . LEU A 1 94 ? 23.442 -2.723 -27.567 1.00 86.25 94 LEU A O 1
ATOM 707 N N . GLU A 1 95 ? 25.568 -3.284 -28.050 1.00 91.19 95 GLU A N 1
ATOM 708 C CA . GLU A 1 95 ? 25.771 -4.158 -26.893 1.00 91.19 95 GLU A CA 1
ATOM 709 C C . GLU A 1 95 ? 25.607 -3.393 -25.572 1.00 91.19 95 GLU A C 1
ATOM 711 O O . GLU A 1 95 ? 24.857 -3.822 -24.695 1.00 91.19 95 GLU A O 1
ATOM 716 N N . ARG A 1 96 ? 26.196 -2.195 -25.453 1.00 89.81 96 ARG A N 1
ATOM 717 C CA . ARG A 1 96 ? 26.021 -1.329 -24.270 1.00 89.81 96 ARG A CA 1
ATOM 718 C C . ARG A 1 96 ? 24.559 -0.955 -24.031 1.00 89.81 96 ARG A C 1
ATOM 720 O O . ARG A 1 96 ? 24.073 -1.063 -22.904 1.00 89.81 96 ARG A O 1
ATOM 727 N N . LYS A 1 97 ? 23.839 -0.540 -25.081 1.00 90.00 97 LYS A N 1
ATOM 728 C CA . LYS A 1 97 ? 22.401 -0.227 -24.989 1.00 90.00 97 LYS A CA 1
ATOM 729 C C . LYS A 1 97 ? 21.586 -1.453 -24.569 1.00 90.00 97 LYS A C 1
ATOM 731 O O . LYS A 1 97 ? 20.655 -1.320 -23.774 1.00 90.00 97 LYS A O 1
ATOM 736 N N . TRP A 1 98 ? 21.945 -2.634 -25.069 1.00 91.44 98 TRP A N 1
ATOM 737 C CA . TRP A 1 98 ? 21.285 -3.890 -24.720 1.00 91.44 98 TRP A CA 1
ATOM 738 C C . TRP A 1 98 ? 21.504 -4.278 -23.253 1.00 91.44 98 TRP A C 1
ATOM 740 O O . TRP A 1 98 ? 20.536 -4.632 -22.583 1.00 91.44 98 TRP A O 1
ATOM 750 N N . VAL A 1 99 ? 22.727 -4.143 -22.727 1.00 94.12 99 VAL A N 1
ATOM 751 C CA . VAL A 1 99 ? 23.037 -4.427 -21.313 1.00 94.12 99 VAL A CA 1
ATOM 752 C C . VAL A 1 99 ? 22.229 -3.525 -20.378 1.00 94.12 99 VAL A C 1
ATOM 754 O O . VAL A 1 99 ? 21.555 -4.031 -19.480 1.00 94.12 99 VAL A O 1
ATOM 757 N N . LEU A 1 100 ? 22.222 -2.210 -20.630 1.00 93.12 100 LEU A N 1
ATOM 758 C CA . LEU A 1 100 ? 21.455 -1.250 -19.824 1.00 93.12 100 LEU A CA 1
ATOM 759 C C . LEU A 1 100 ? 19.952 -1.553 -19.847 1.00 93.12 100 LEU A C 1
ATOM 761 O O . LEU A 1 100 ? 19.271 -1.479 -18.822 1.00 93.12 100 LEU A O 1
ATOM 765 N N . TRP A 1 101 ? 19.429 -1.904 -21.022 1.00 94.25 101 TRP A N 1
ATOM 766 C CA . TRP A 1 101 ? 18.039 -2.312 -21.176 1.00 94.25 101 TRP A CA 1
ATOM 767 C C . TRP A 1 101 ? 17.728 -3.599 -20.404 1.00 94.25 101 TRP A C 1
ATOM 769 O O . TRP A 1 101 ? 16.718 -3.669 -19.705 1.00 94.25 101 TRP A O 1
ATOM 779 N N . HIS A 1 102 ? 18.582 -4.613 -20.518 1.00 95.25 102 HIS A N 1
ATOM 780 C CA . HIS A 1 102 ? 18.383 -5.903 -19.868 1.00 95.25 102 HIS A CA 1
ATOM 781 C C . HIS A 1 102 ? 18.395 -5.778 -18.337 1.00 95.25 102 HIS A C 1
ATOM 783 O O . HIS A 1 102 ? 17.522 -6.327 -17.663 1.00 95.25 102 HIS A O 1
ATOM 789 N N . GLU A 1 103 ? 19.340 -5.016 -17.784 1.00 95.38 103 GLU A N 1
ATOM 790 C CA . GLU A 1 103 ? 19.408 -4.736 -16.347 1.00 95.38 103 GLU A CA 1
ATOM 791 C C . GLU A 1 103 ? 18.161 -3.989 -15.855 1.00 95.38 103 GLU A C 1
ATOM 793 O O . GLU A 1 103 ? 17.518 -4.421 -14.896 1.00 95.38 103 GLU A O 1
ATOM 798 N N . PHE A 1 104 ? 17.749 -2.934 -16.567 1.00 95.88 104 PHE A N 1
ATOM 799 C CA . PHE A 1 104 ? 16.506 -2.222 -16.270 1.00 95.88 104 PHE A CA 1
ATOM 800 C C . PHE A 1 104 ? 15.291 -3.151 -16.277 1.00 95.88 104 PHE A C 1
ATOM 802 O O . PHE A 1 104 ? 14.477 -3.102 -15.359 1.00 95.88 104 PHE A O 1
ATOM 809 N N . MET A 1 105 ? 15.166 -4.014 -17.288 1.00 97.00 105 MET A N 1
ATOM 810 C CA . MET A 1 105 ? 14.038 -4.939 -17.397 1.00 97.00 105 MET A CA 1
ATOM 811 C C . MET A 1 105 ? 13.977 -5.923 -16.232 1.00 97.00 105 MET A C 1
ATOM 813 O O . MET A 1 105 ? 12.882 -6.201 -15.746 1.00 97.00 105 MET A O 1
ATOM 817 N N . LYS A 1 106 ? 15.129 -6.420 -15.770 1.00 96.69 106 LYS A N 1
ATOM 818 C CA . LYS A 1 106 ? 15.218 -7.323 -14.615 1.00 96.69 106 LYS A CA 1
ATOM 819 C C . LYS A 1 106 ? 14.750 -6.644 -13.327 1.00 96.69 106 LYS A C 1
ATOM 821 O O . LYS A 1 106 ? 14.009 -7.234 -12.540 1.00 96.69 106 LYS A O 1
ATOM 826 N N . GLU A 1 107 ? 15.178 -5.409 -13.096 1.00 95.88 107 GLU A N 1
ATOM 827 C CA . GLU A 1 107 ? 14.747 -4.659 -11.916 1.00 95.88 107 GLU A CA 1
ATOM 828 C C . GLU A 1 107 ? 13.271 -4.261 -12.002 1.00 95.88 107 GLU A C 1
ATOM 830 O O . GLU A 1 107 ? 12.531 -4.413 -11.029 1.00 95.88 107 GLU A O 1
ATOM 835 N N . TYR A 1 108 ? 12.828 -3.814 -13.180 1.00 97.00 108 TYR A N 1
ATOM 836 C CA . TYR A 1 108 ? 11.440 -3.446 -13.433 1.00 97.00 108 TYR A CA 1
ATOM 837 C C . TYR A 1 108 ? 10.502 -4.635 -13.221 1.00 97.00 108 TYR A C 1
ATOM 839 O O . TYR A 1 108 ? 9.459 -4.475 -12.593 1.00 97.00 108 TYR A O 1
ATOM 847 N N . SER A 1 109 ? 10.858 -5.834 -13.701 1.00 97.06 109 SER A N 1
ATOM 848 C CA . SER A 1 109 ? 10.025 -7.024 -13.506 1.00 97.06 109 SER A CA 1
ATOM 849 C C . SER A 1 109 ? 9.893 -7.376 -12.027 1.00 97.06 109 SER A C 1
ATOM 851 O O . SER A 1 109 ? 8.780 -7.587 -11.556 1.00 97.06 109 SER A O 1
ATOM 853 N N . SER A 1 110 ? 10.999 -7.345 -11.275 1.00 96.81 110 SER A N 1
ATOM 854 C CA . SER A 1 110 ? 10.977 -7.607 -9.832 1.00 96.81 110 SER A CA 1
ATOM 855 C C . SER A 1 110 ? 10.104 -6.602 -9.073 1.00 96.81 110 SER A C 1
ATOM 857 O O . SER A 1 110 ? 9.316 -6.996 -8.211 1.00 96.81 110 SER A O 1
ATOM 859 N N . PHE A 1 111 ? 10.211 -5.314 -9.406 1.00 97.50 111 PHE A N 1
ATOM 860 C CA . PHE A 1 111 ? 9.390 -4.274 -8.793 1.00 97.50 111 PHE A CA 1
ATOM 861 C C . PHE A 1 111 ? 7.912 -4.407 -9.179 1.00 97.50 111 PHE A C 1
ATOM 863 O O . PHE A 1 111 ? 7.044 -4.345 -8.314 1.00 97.50 111 PHE A O 1
ATOM 870 N N . SER A 1 112 ? 7.619 -4.658 -10.458 1.00 97.56 112 SER A N 1
ATOM 871 C CA . SER A 1 112 ? 6.255 -4.844 -10.970 1.00 97.56 112 SER A CA 1
ATOM 872 C C . SER A 1 112 ? 5.559 -6.070 -10.367 1.00 97.56 112 SER A C 1
ATOM 874 O O . SER A 1 112 ? 4.361 -6.014 -10.068 1.00 97.56 112 SER A O 1
ATOM 876 N N . ASP A 1 113 ? 6.304 -7.157 -10.138 1.00 98.06 113 ASP A N 1
ATOM 877 C CA . ASP A 1 113 ? 5.809 -8.353 -9.453 1.00 98.06 113 ASP A CA 1
ATOM 878 C C . ASP A 1 113 ? 5.430 -8.055 -8.000 1.00 98.06 113 ASP A C 1
ATOM 880 O O . ASP A 1 113 ? 4.360 -8.475 -7.552 1.00 98.06 113 ASP A O 1
ATOM 884 N N . TRP A 1 114 ? 6.273 -7.306 -7.280 1.00 98.12 114 TRP A N 1
ATOM 885 C CA . TRP A 1 114 ? 5.951 -6.844 -5.929 1.00 98.12 114 TRP A CA 1
ATOM 886 C C . TRP A 1 114 ? 4.725 -5.924 -5.935 1.00 98.12 114 TRP A C 1
ATOM 888 O O . TRP A 1 114 ? 3.800 -6.157 -5.162 1.00 98.12 114 TRP A O 1
ATOM 898 N N . LEU A 1 115 ? 4.673 -4.953 -6.852 1.00 98.06 115 LEU A N 1
ATOM 899 C CA . LEU A 1 115 ? 3.541 -4.037 -7.022 1.00 98.06 115 LEU A CA 1
ATOM 900 C C . LEU A 1 115 ? 2.234 -4.811 -7.202 1.00 98.06 115 LEU A C 1
ATOM 902 O O . LEU A 1 115 ? 1.264 -4.539 -6.510 1.00 98.06 115 LEU A O 1
ATOM 906 N N . ARG A 1 116 ? 2.231 -5.843 -8.055 1.00 98.31 116 ARG A N 1
ATOM 907 C CA . ARG A 1 116 ? 1.060 -6.705 -8.282 1.00 98.31 116 ARG A CA 1
ATOM 908 C C . ARG A 1 116 ? 0.607 -7.422 -7.009 1.00 98.31 116 ARG A C 1
ATOM 910 O O . ARG A 1 116 ? -0.592 -7.560 -6.771 1.00 98.31 116 ARG A O 1
ATOM 917 N N . LEU A 1 117 ? 1.546 -7.923 -6.207 1.00 98.25 117 LEU A N 1
ATOM 918 C CA . LEU A 1 117 ? 1.223 -8.582 -4.937 1.00 98.25 117 LEU A CA 1
ATOM 919 C C . LEU A 1 117 ? 0.680 -7.581 -3.912 1.00 98.25 117 LEU A C 1
ATOM 921 O O . LEU A 1 117 ? -0.295 -7.886 -3.229 1.00 98.25 117 LEU A O 1
ATOM 925 N N . ALA A 1 118 ? 1.274 -6.392 -3.841 1.00 98.06 118 ALA A N 1
ATOM 926 C CA . ALA A 1 118 ? 0.842 -5.314 -2.962 1.00 98.06 118 ALA A CA 1
ATOM 927 C C . ALA A 1 118 ? -0.552 -4.789 -3.342 1.00 98.06 118 ALA A C 1
ATOM 929 O O . ALA A 1 118 ? -1.414 -4.668 -2.476 1.00 98.06 118 ALA A O 1
ATOM 930 N N . GLU A 1 119 ? -0.812 -4.572 -4.633 1.00 98.19 119 GLU A N 1
ATOM 931 C CA . GLU A 1 119 ? -2.130 -4.219 -5.176 1.00 98.19 119 GLU A CA 1
ATOM 932 C C . GLU A 1 119 ? -3.179 -5.269 -4.805 1.00 98.19 119 GLU A C 1
ATOM 934 O O . GLU A 1 119 ? -4.252 -4.924 -4.321 1.00 98.19 119 GLU A O 1
ATOM 939 N N . LYS A 1 120 ? -2.853 -6.560 -4.950 1.00 97.06 120 LYS A N 1
ATOM 940 C CA . LYS A 1 120 ? -3.747 -7.652 -4.546 1.00 97.06 120 LYS A CA 1
ATOM 941 C C . LYS A 1 120 ? -3.997 -7.679 -3.035 1.00 97.06 120 LYS A C 1
ATOM 943 O O . LYS A 1 120 ? -5.091 -8.027 -2.608 1.00 97.06 120 LYS A O 1
ATOM 948 N N . ALA A 1 121 ? -3.000 -7.348 -2.217 1.00 95.88 121 ALA A N 1
ATOM 949 C CA . ALA A 1 121 ? -3.159 -7.283 -0.765 1.00 95.88 121 ALA A CA 1
ATOM 950 C C . ALA A 1 121 ? -4.005 -6.077 -0.321 1.00 95.88 121 ALA A C 1
ATOM 952 O O . ALA A 1 121 ? -4.736 -6.177 0.669 1.00 95.88 121 ALA A O 1
ATOM 953 N N . ALA A 1 122 ? -3.900 -4.965 -1.051 1.00 96.25 122 ALA A N 1
ATOM 954 C CA . ALA A 1 122 ? -4.681 -3.749 -0.850 1.00 96.25 122 ALA A CA 1
ATOM 955 C C . ALA A 1 122 ? -6.093 -3.824 -1.455 1.00 96.25 122 ALA A C 1
ATOM 957 O O . ALA A 1 122 ? -6.911 -2.941 -1.196 1.00 96.25 122 ALA A O 1
ATOM 958 N N . ASP A 1 123 ? -6.384 -4.859 -2.245 1.00 92.19 123 ASP A N 1
ATOM 959 C CA . ASP A 1 123 ? -7.705 -5.078 -2.815 1.00 92.19 123 ASP A CA 1
ATOM 960 C C . ASP A 1 123 ? -8.734 -5.318 -1.700 1.00 92.19 123 ASP A C 1
ATOM 962 O O . ASP A 1 123 ? -8.509 -6.091 -0.767 1.00 92.19 123 ASP A O 1
ATOM 966 N N . SER A 1 124 ? -9.879 -4.644 -1.808 1.00 87.44 124 SER A N 1
ATOM 967 C CA . SER A 1 124 ? -11.043 -4.830 -0.934 1.00 87.44 124 SER A CA 1
ATOM 968 C C . SER A 1 124 ? -10.738 -4.762 0.583 1.00 87.44 124 SER A C 1
ATOM 970 O O . SER A 1 124 ? -10.933 -5.742 1.308 1.00 87.44 124 SER A O 1
ATOM 972 N N . PRO A 1 125 ? -10.303 -3.597 1.105 1.00 88.56 125 PRO A N 1
ATOM 973 C CA . PRO A 1 125 ? -9.965 -3.417 2.518 1.00 88.56 125 PRO A CA 1
ATOM 974 C C . PRO A 1 125 ? -11.166 -3.644 3.443 1.00 88.56 125 PRO A C 1
ATOM 976 O O . PRO A 1 125 ? -12.192 -2.960 3.322 1.00 88.56 125 PRO A O 1
ATOM 979 N N . ARG A 1 126 ? -11.012 -4.515 4.449 1.00 85.00 126 ARG A N 1
ATOM 980 C CA . ARG A 1 126 ? -12.041 -4.779 5.478 1.00 85.00 126 ARG A CA 1
ATOM 981 C C . ARG A 1 126 ? -12.140 -3.628 6.476 1.00 85.00 126 ARG A C 1
ATOM 983 O O . ARG A 1 126 ? -11.630 -3.685 7.586 1.00 85.00 126 ARG A O 1
ATOM 990 N N . SER A 1 127 ? -12.782 -2.551 6.045 1.00 76.62 127 SER A N 1
ATOM 991 C CA . SER A 1 127 ? -12.685 -1.246 6.709 1.00 76.62 127 SER A CA 1
ATOM 992 C C . SER A 1 127 ? -14.025 -0.565 6.985 1.00 76.62 127 SER A C 1
ATOM 994 O O . SER A 1 127 ? -14.043 0.524 7.551 1.00 76.62 127 SER A O 1
ATOM 996 N N . ALA A 1 128 ? -15.143 -1.190 6.612 1.00 77.94 128 ALA A N 1
ATOM 997 C CA . ALA A 1 128 ? -16.489 -0.702 6.895 1.00 77.94 128 ALA A CA 1
ATOM 998 C C . ALA A 1 128 ? -17.289 -1.780 7.634 1.00 77.94 128 ALA A C 1
ATOM 1000 O O . ALA A 1 128 ? -17.289 -2.933 7.213 1.00 77.94 128 ALA A O 1
ATOM 1001 N N . HIS A 1 129 ? -17.974 -1.396 8.715 1.00 77.25 129 HIS A N 1
ATOM 1002 C CA . HIS A 1 129 ? -18.863 -2.271 9.497 1.00 77.25 129 HIS A CA 1
ATOM 1003 C C . HIS A 1 129 ? -18.218 -3.583 9.978 1.00 77.25 129 HIS A C 1
ATOM 1005 O O . HIS A 1 129 ? -18.863 -4.627 10.020 1.00 77.25 129 HIS A O 1
ATOM 1011 N N . VAL A 1 130 ? -16.939 -3.526 10.348 1.00 83.69 130 VAL A N 1
ATOM 1012 C CA . VAL A 1 130 ? -16.194 -4.670 10.881 1.00 83.69 130 VAL A CA 1
ATOM 1013 C C . VAL A 1 130 ? -16.151 -4.645 12.408 1.00 83.69 130 VAL A C 1
ATOM 1015 O O . VAL A 1 130 ? -16.313 -3.597 13.037 1.00 83.69 130 VAL A O 1
ATOM 1018 N N . LEU A 1 131 ? -15.926 -5.815 13.008 1.00 87.88 131 LEU A N 1
ATOM 1019 C CA . LEU A 1 131 ? -15.648 -5.932 14.438 1.00 87.88 131 LEU A CA 1
ATOM 1020 C C . LEU A 1 131 ? -14.334 -5.218 14.783 1.00 87.88 131 LEU A C 1
ATOM 1022 O O . LEU A 1 131 ? -13.446 -5.096 13.942 1.00 87.88 131 LEU A O 1
ATOM 1026 N N . PHE A 1 132 ? -14.194 -4.787 16.037 1.00 89.56 132 PHE A N 1
ATOM 1027 C CA . PHE A 1 132 ? -13.001 -4.081 16.512 1.00 89.56 132 PHE A CA 1
ATOM 1028 C C . PHE A 1 132 ? -11.704 -4.872 16.284 1.00 89.56 132 PHE A C 1
ATOM 1030 O O . PHE A 1 132 ? -10.738 -4.324 15.761 1.00 89.56 132 PHE A O 1
ATOM 1037 N N . VAL A 1 133 ? -11.711 -6.172 16.598 1.00 91.75 133 VAL A N 1
ATOM 1038 C CA . VAL A 1 133 ? -10.562 -7.068 16.379 1.00 91.75 133 VAL A CA 1
ATOM 1039 C C . VAL A 1 133 ? -10.171 -7.094 14.900 1.00 91.75 133 VAL A C 1
ATOM 1041 O O . VAL A 1 133 ? -9.021 -6.844 14.559 1.00 91.75 133 VAL A O 1
ATOM 1044 N N . THR A 1 134 ? -11.147 -7.270 14.007 1.00 92.38 134 THR A N 1
ATOM 1045 C CA . THR A 1 134 ? -10.920 -7.255 12.556 1.00 92.38 134 THR A CA 1
ATOM 1046 C C . THR A 1 134 ? -10.400 -5.904 12.064 1.00 92.38 134 THR A C 1
ATOM 1048 O O . THR A 1 134 ? -9.557 -5.869 11.174 1.00 92.38 134 THR A O 1
ATOM 1051 N N . ALA A 1 135 ? -10.869 -4.786 12.629 1.00 92.94 135 ALA A N 1
ATOM 1052 C CA . ALA A 1 135 ? -10.363 -3.459 12.284 1.00 92.94 135 ALA A CA 1
ATOM 1053 C C . ALA A 1 135 ? -8.887 -3.284 12.677 1.00 92.94 135 ALA A C 1
ATOM 1055 O O . ALA A 1 135 ? -8.128 -2.704 11.902 1.00 92.94 135 ALA A O 1
ATOM 1056 N N . LYS A 1 136 ? -8.475 -3.800 13.846 1.00 95.06 136 LYS A N 1
ATOM 1057 C CA . LYS A 1 136 ? -7.074 -3.786 14.295 1.00 95.06 136 LYS A CA 1
ATOM 1058 C C . LYS A 1 136 ? -6.179 -4.657 13.418 1.00 95.06 136 LYS A C 1
ATOM 1060 O O . LYS A 1 136 ? -5.170 -4.168 12.927 1.00 95.06 136 LYS A O 1
ATOM 1065 N N . GLU A 1 137 ? -6.585 -5.894 13.145 1.00 95.94 137 GLU A N 1
ATOM 1066 C CA . GLU A 1 137 ? -5.845 -6.796 12.249 1.00 95.94 137 GLU A CA 1
ATOM 1067 C C . GLU A 1 137 ? -5.693 -6.201 10.840 1.00 95.94 137 GLU A C 1
ATOM 1069 O O . GLU A 1 137 ? -4.622 -6.259 10.230 1.00 95.94 137 GLU A O 1
ATOM 1074 N N . GLU A 1 138 ? -6.761 -5.597 10.305 1.00 96.31 138 GLU A N 1
ATOM 1075 C CA . GLU A 1 138 ? -6.697 -4.934 9.002 1.00 96.31 138 GLU A CA 1
ATOM 1076 C C . GLU A 1 138 ? -5.785 -3.699 9.050 1.00 96.31 138 GLU A C 1
ATOM 1078 O O . GLU A 1 138 ? -5.062 -3.440 8.088 1.00 96.31 138 GLU A O 1
ATOM 1083 N N . LEU A 1 139 ? -5.776 -2.954 10.161 1.00 96.69 139 LEU A N 1
ATOM 1084 C CA . LEU A 1 139 ? -4.894 -1.802 10.334 1.00 96.69 139 LEU A CA 1
ATOM 1085 C C . LEU A 1 139 ? -3.425 -2.230 10.345 1.00 96.69 139 LEU A C 1
ATOM 1087 O O . LEU A 1 139 ? -2.627 -1.664 9.602 1.00 96.69 139 LEU A O 1
ATOM 1091 N N . GLU A 1 140 ? -3.079 -3.262 11.114 1.00 97.31 140 GLU A N 1
ATOM 1092 C CA . GLU A 1 140 ? -1.723 -3.823 11.163 1.00 97.31 140 GLU A CA 1
ATOM 1093 C C . GLU A 1 140 ? -1.251 -4.293 9.782 1.00 97.31 140 GLU A C 1
ATOM 1095 O O . GLU A 1 140 ? -0.130 -3.993 9.356 1.00 97.31 140 GLU A O 1
ATOM 1100 N N . LYS A 1 141 ? -2.129 -4.970 9.031 1.00 97.25 141 LYS A N 1
ATOM 1101 C CA . LYS A 1 141 ? -1.859 -5.379 7.647 1.00 97.25 141 LYS A CA 1
ATOM 1102 C C . LYS A 1 141 ? -1.519 -4.177 6.757 1.00 97.25 141 LYS A C 1
ATOM 1104 O O . LYS A 1 141 ? -0.558 -4.241 5.987 1.00 97.25 141 LYS A O 1
ATOM 1109 N N . PHE A 1 142 ? -2.296 -3.098 6.830 1.00 97.88 142 PHE A N 1
ATOM 1110 C CA . PHE A 1 142 ? -2.082 -1.912 5.997 1.00 97.88 142 PHE A CA 1
ATOM 1111 C C . PHE A 1 142 ? -0.864 -1.078 6.432 1.00 97.88 142 PHE A C 1
ATOM 1113 O O . PHE A 1 142 ? -0.149 -0.579 5.566 1.00 97.88 142 PHE A O 1
ATOM 1120 N N . GLU A 1 143 ? -0.549 -1.002 7.726 1.00 97.94 143 GLU A N 1
ATOM 1121 C CA . GLU A 1 143 ? 0.688 -0.375 8.228 1.00 97.94 143 GLU A CA 1
ATOM 1122 C C . GLU A 1 143 ? 1.946 -1.166 7.824 1.00 97.94 143 GLU A C 1
ATOM 1124 O O . GLU A 1 143 ? 2.968 -0.591 7.430 1.00 97.94 143 GLU A O 1
ATOM 1129 N N . SER A 1 144 ? 1.865 -2.502 7.816 1.00 98.00 144 SER A N 1
ATOM 1130 C CA . SER A 1 144 ? 2.923 -3.342 7.243 1.00 98.00 144 SER A CA 1
ATOM 1131 C C . SER A 1 144 ? 3.116 -3.049 5.754 1.00 98.00 144 SER A C 1
ATOM 1133 O O . SER A 1 144 ? 4.249 -2.897 5.288 1.00 98.00 144 SER A O 1
ATOM 1135 N N . LEU A 1 145 ? 2.019 -2.916 5.001 1.00 97.62 145 LEU A N 1
ATOM 1136 C CA . LEU A 1 145 ? 2.076 -2.591 3.577 1.00 97.62 145 LEU A CA 1
ATOM 1137 C C . LEU A 1 145 ? 2.646 -1.185 3.328 1.00 97.62 145 LEU A C 1
ATOM 1139 O O . LEU A 1 145 ? 3.456 -1.018 2.415 1.00 97.62 145 LEU A O 1
ATOM 1143 N N . LYS A 1 146 ? 2.299 -0.205 4.172 1.00 97.56 146 LYS A N 1
ATOM 1144 C CA . LYS A 1 146 ? 2.876 1.148 4.164 1.00 97.56 146 LYS A CA 1
ATOM 1145 C C . LYS A 1 146 ? 4.387 1.113 4.385 1.00 97.56 146 LYS A C 1
ATOM 1147 O O . LYS A 1 146 ? 5.131 1.727 3.624 1.00 97.56 146 LYS A O 1
ATOM 1152 N N . THR A 1 147 ? 4.854 0.332 5.358 1.00 97.81 147 THR A N 1
ATOM 1153 C CA . THR A 1 147 ? 6.289 0.168 5.639 1.00 97.81 147 THR A CA 1
ATOM 1154 C C . THR A 1 147 ? 7.021 -0.496 4.467 1.00 97.81 147 THR A C 1
ATOM 1156 O O . THR A 1 147 ? 8.090 -0.040 4.059 1.00 97.81 147 THR A O 1
ATOM 1159 N N . GLN A 1 148 ? 6.440 -1.547 3.877 1.00 97.38 148 GLN A N 1
ATOM 1160 C CA . GLN A 1 148 ? 6.996 -2.205 2.689 1.00 97.38 148 GLN A CA 1
ATOM 1161 C C . GLN A 1 148 ? 7.079 -1.257 1.486 1.00 97.38 148 GLN A C 1
ATOM 1163 O O . GLN A 1 148 ? 8.090 -1.257 0.785 1.00 97.38 148 GLN A O 1
ATOM 1168 N N . ALA A 1 149 ? 6.044 -0.442 1.255 1.00 96.69 149 ALA A N 1
ATOM 1169 C CA . ALA A 1 149 ? 6.068 0.591 0.226 1.00 96.69 149 ALA A CA 1
ATOM 1170 C C . ALA A 1 149 ? 7.176 1.616 0.516 1.00 96.69 149 ALA A C 1
ATOM 1172 O O . ALA A 1 149 ? 8.015 1.861 -0.347 1.00 96.69 149 ALA A O 1
ATOM 1173 N N . GLY A 1 150 ? 7.278 2.118 1.750 1.00 96.25 150 GLY A N 1
ATOM 1174 C CA . GLY A 1 150 ? 8.360 3.017 2.162 1.00 96.25 150 GLY A CA 1
ATOM 1175 C C . GLY A 1 150 ? 9.758 2.463 1.851 1.00 96.25 150 GLY A C 1
ATOM 1176 O O . GLY A 1 150 ? 10.583 3.152 1.254 1.00 96.25 150 GLY A O 1
ATOM 1177 N N . ALA A 1 151 ? 10.005 1.182 2.140 1.00 95.81 151 ALA A N 1
ATOM 1178 C CA . ALA A 1 151 ? 11.280 0.519 1.845 1.00 95.81 151 ALA A CA 1
ATOM 1179 C C . ALA A 1 151 ? 11.581 0.362 0.338 1.00 95.81 151 ALA A C 1
ATOM 1181 O O . ALA A 1 151 ? 12.731 0.154 -0.051 1.00 95.81 151 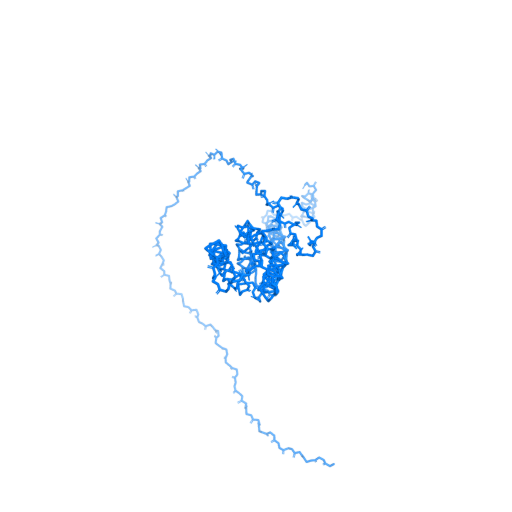ALA A O 1
ATOM 1182 N N . ARG A 1 152 ? 10.561 0.445 -0.525 1.00 95.31 152 ARG A N 1
ATOM 1183 C CA . ARG A 1 152 ? 10.671 0.290 -1.985 1.00 95.31 152 ARG A CA 1
ATOM 1184 C C . ARG A 1 152 ? 10.791 1.620 -2.734 1.00 95.31 152 ARG A C 1
ATOM 1186 O O . ARG A 1 152 ? 11.071 1.590 -3.931 1.00 95.31 152 ARG A O 1
ATOM 1193 N N . LEU A 1 153 ? 10.645 2.763 -2.060 1.00 94.19 153 LEU A N 1
ATOM 1194 C CA . LEU A 1 153 ? 10.738 4.094 -2.679 1.00 94.19 153 LEU A CA 1
ATOM 1195 C C . LEU A 1 153 ? 12.062 4.314 -3.416 1.00 94.19 153 LEU A C 1
ATOM 1197 O O . LEU A 1 153 ? 12.065 4.646 -4.595 1.00 94.19 153 LEU A O 1
ATOM 1201 N N . VAL A 1 154 ? 13.187 3.996 -2.773 1.00 92.69 154 VAL A N 1
ATOM 1202 C CA . VAL A 1 154 ? 14.518 4.134 -3.391 1.00 92.69 154 VAL A CA 1
ATOM 1203 C C . VAL A 1 154 ? 14.644 3.280 -4.662 1.00 92.69 154 VAL A C 1
ATOM 1205 O O . VAL A 1 154 ? 15.286 3.680 -5.635 1.00 92.69 154 VAL A O 1
ATOM 1208 N N . GLN A 1 155 ? 14.004 2.104 -4.690 1.00 93.50 155 GLN A N 1
ATOM 1209 C CA . GLN A 1 155 ? 13.975 1.252 -5.879 1.00 93.50 155 GLN A CA 1
ATOM 1210 C C . GLN A 1 155 ? 13.153 1.891 -7.010 1.00 93.50 155 GLN A C 1
ATOM 1212 O O . GLN A 1 155 ? 13.580 1.845 -8.165 1.00 93.50 155 GLN A O 1
ATOM 1217 N N . LEU A 1 156 ? 12.007 2.502 -6.694 1.00 95.50 156 LEU A N 1
ATOM 1218 C CA . LEU A 1 156 ? 11.186 3.238 -7.659 1.00 95.50 156 LEU A CA 1
ATOM 1219 C C . LEU A 1 156 ? 11.936 4.445 -8.241 1.00 95.50 156 LEU A C 1
ATOM 1221 O O . LEU A 1 156 ? 11.905 4.653 -9.457 1.00 95.50 156 LEU A O 1
ATOM 1225 N N . ASP A 1 157 ? 12.648 5.199 -7.405 1.00 92.75 157 ASP A N 1
ATOM 1226 C CA . ASP A 1 157 ? 13.446 6.352 -7.836 1.00 92.75 157 ASP A CA 1
ATOM 1227 C C . ASP A 1 157 ? 14.573 5.926 -8.781 1.00 92.75 157 ASP A C 1
ATOM 1229 O O . ASP A 1 157 ? 14.748 6.502 -9.860 1.00 92.75 157 ASP A O 1
ATOM 1233 N N . SER A 1 158 ? 15.288 4.852 -8.431 1.00 93.12 158 SER A N 1
ATOM 1234 C CA . SER A 1 158 ? 16.343 4.278 -9.274 1.00 93.12 158 SER A CA 1
ATOM 1235 C C . SER A 1 158 ? 15.804 3.784 -10.622 1.00 93.12 158 SER A C 1
ATOM 1237 O O . SER A 1 158 ? 16.370 4.079 -11.681 1.00 93.12 158 SER A O 1
ATOM 1239 N N . LEU A 1 159 ? 14.658 3.094 -10.619 1.00 95.12 159 LEU A N 1
ATOM 1240 C CA . LEU A 1 159 ? 13.976 2.668 -11.844 1.00 95.12 159 LEU A CA 1
ATOM 1241 C C . LEU A 1 159 ? 13.548 3.855 -12.707 1.00 95.12 159 LEU A C 1
ATOM 1243 O O . LEU A 1 159 ? 13.709 3.812 -13.929 1.00 95.12 159 LEU A O 1
ATOM 1247 N N . THR A 1 160 ? 13.042 4.918 -12.087 1.00 93.88 160 THR A N 1
ATOM 1248 C CA . THR A 1 160 ? 12.619 6.141 -12.775 1.00 93.88 160 THR A CA 1
ATOM 1249 C C . THR A 1 160 ? 13.807 6.841 -13.424 1.00 93.88 160 THR A C 1
ATOM 1251 O O . THR A 1 160 ? 13.745 7.200 -14.603 1.00 93.88 160 THR A O 1
ATOM 1254 N N . LEU A 1 161 ? 14.923 6.972 -12.703 1.00 93.50 161 LEU A N 1
ATOM 1255 C CA . LEU A 1 161 ? 16.154 7.550 -13.237 1.00 93.50 161 LEU A CA 1
ATOM 1256 C C . LEU A 1 161 ? 16.700 6.724 -14.407 1.00 93.50 161 LEU A C 1
ATOM 1258 O O . LEU A 1 161 ? 16.975 7.269 -15.478 1.00 93.50 161 LEU A O 1
ATOM 1262 N N . ARG A 1 162 ? 16.800 5.398 -14.250 1.00 93.56 162 ARG A N 1
ATOM 1263 C CA . ARG A 1 162 ? 17.300 4.518 -15.316 1.00 93.56 162 ARG A CA 1
ATOM 1264 C C . ARG A 1 162 ? 16.379 4.525 -16.539 1.00 93.56 162 ARG A C 1
ATOM 1266 O O . ARG A 1 162 ? 16.868 4.534 -17.668 1.00 93.56 162 ARG A O 1
ATOM 1273 N N . ASN A 1 163 ? 15.061 4.593 -16.340 1.00 94.94 163 ASN A N 1
ATOM 1274 C CA . ASN A 1 163 ? 14.098 4.741 -17.430 1.00 94.94 163 ASN A CA 1
ATOM 1275 C C . ASN A 1 163 ? 14.288 6.063 -18.195 1.00 94.94 163 ASN A C 1
ATOM 1277 O O . ASN A 1 163 ? 14.280 6.049 -19.427 1.00 94.94 163 ASN A O 1
ATOM 1281 N N . ARG A 1 164 ? 14.528 7.183 -17.495 1.00 93.06 164 ARG A N 1
ATOM 1282 C CA . ARG A 1 164 ? 14.848 8.481 -18.122 1.00 93.06 164 ARG A CA 1
ATOM 1283 C C . ARG A 1 164 ? 16.116 8.389 -18.970 1.00 93.06 164 ARG A C 1
ATOM 1285 O O . ARG A 1 164 ? 16.103 8.817 -20.124 1.00 93.06 164 ARG A O 1
ATOM 1292 N N . THR A 1 165 ? 17.175 7.772 -18.444 1.00 92.25 165 THR A N 1
ATOM 1293 C CA . THR A 1 165 ? 18.425 7.545 -19.187 1.00 92.25 165 THR A CA 1
ATOM 1294 C C . THR A 1 165 ? 18.188 6.707 -20.442 1.00 92.25 165 THR A C 1
ATOM 1296 O O . THR A 1 165 ? 18.567 7.115 -21.536 1.00 92.25 165 THR A O 1
ATOM 1299 N N . LEU A 1 166 ? 17.491 5.573 -20.326 1.00 92.94 166 LEU A N 1
ATOM 1300 C CA . LEU A 1 166 ? 17.166 4.719 -21.473 1.00 92.94 166 LEU A CA 1
ATOM 1301 C C . LEU A 1 166 ? 16.301 5.449 -22.509 1.00 92.94 166 LEU A C 1
ATOM 1303 O O . LEU A 1 166 ? 16.539 5.320 -23.707 1.00 92.94 166 LEU A O 1
ATOM 1307 N N . THR A 1 167 ? 15.340 6.261 -22.069 1.00 93.94 167 THR A N 1
ATOM 1308 C CA . THR A 1 167 ? 14.470 7.049 -22.957 1.00 93.94 167 THR A CA 1
ATOM 1309 C C . THR A 1 167 ? 15.273 8.037 -23.803 1.00 93.94 167 THR A C 1
ATOM 1311 O O . THR A 1 167 ? 14.896 8.297 -24.939 1.00 93.94 167 THR A O 1
ATOM 1314 N N . ARG A 1 168 ? 16.396 8.559 -23.291 1.00 91.69 168 ARG A N 1
ATOM 1315 C CA . ARG A 1 168 ? 17.316 9.424 -24.053 1.00 91.69 168 ARG A CA 1
ATOM 1316 C C . ARG A 1 168 ? 18.207 8.642 -25.028 1.00 91.69 168 ARG A C 1
ATOM 1318 O O . ARG A 1 168 ? 18.598 9.193 -26.048 1.00 91.69 168 ARG A O 1
ATOM 1325 N N . LEU A 1 169 ? 18.518 7.377 -24.729 1.00 90.19 169 LEU A N 1
ATOM 1326 C CA . LEU A 1 169 ? 19.404 6.519 -25.534 1.00 90.19 169 LEU A CA 1
ATOM 1327 C C . LEU A 1 169 ? 18.704 5.807 -26.702 1.00 90.19 169 LEU A C 1
ATOM 1329 O O . LEU A 1 169 ? 19.376 5.363 -27.643 1.00 90.19 169 LEU A O 1
ATOM 1333 N N . PHE A 1 170 ? 17.387 5.638 -26.615 1.00 88.62 170 PHE A N 1
ATOM 1334 C CA . PHE A 1 170 ? 16.568 4.941 -27.599 1.00 88.62 170 PHE A CA 1
ATOM 1335 C C . PHE A 1 170 ? 15.611 5.896 -28.314 1.00 88.62 170 PHE A C 1
ATOM 1337 O O . PHE A 1 170 ? 15.099 6.843 -27.725 1.00 88.62 170 PHE A O 1
ATOM 1344 N N . ASP A 1 171 ? 15.296 5.580 -29.568 1.00 88.06 171 ASP A N 1
ATOM 1345 C CA . ASP A 1 171 ? 14.350 6.333 -30.392 1.00 88.06 171 ASP A CA 1
ATOM 1346 C C . ASP A 1 171 ? 13.172 5.456 -30.845 1.00 88.06 171 ASP A C 1
ATOM 1348 O O . ASP A 1 171 ? 13.143 4.238 -30.630 1.00 88.06 171 ASP A O 1
ATOM 1352 N N . GLY A 1 172 ? 12.159 6.090 -31.442 1.00 93.62 172 GLY A N 1
ATOM 1353 C CA . GLY A 1 172 ? 10.993 5.415 -32.014 1.00 93.62 172 GLY A CA 1
ATOM 1354 C C . GLY A 1 172 ? 10.226 4.541 -31.014 1.00 93.62 172 GLY A C 1
ATOM 1355 O O . GLY A 1 172 ? 9.994 4.930 -29.869 1.00 93.62 172 GLY A O 1
ATOM 1356 N N . ALA A 1 173 ? 9.839 3.337 -31.449 1.00 93.56 173 ALA A N 1
ATOM 1357 C CA . ALA A 1 173 ? 8.999 2.418 -30.675 1.00 93.56 173 ALA A CA 1
ATOM 1358 C C . ALA A 1 173 ? 9.580 2.070 -29.295 1.00 93.56 173 ALA A C 1
ATOM 1360 O O . ALA A 1 173 ? 8.837 1.877 -28.331 1.00 93.56 173 ALA A O 1
ATOM 1361 N N . MET A 1 174 ? 10.907 2.018 -29.184 1.00 91.38 174 MET A N 1
ATOM 1362 C CA . MET A 1 174 ? 11.573 1.672 -27.937 1.00 91.38 174 MET A CA 1
ATOM 1363 C C . MET A 1 174 ? 11.468 2.794 -26.899 1.00 91.38 174 MET A C 1
ATOM 1365 O O . MET A 1 174 ? 11.149 2.536 -25.738 1.00 91.38 174 MET A O 1
ATOM 1369 N N . ARG A 1 175 ? 11.634 4.049 -27.336 1.00 93.44 175 ARG A N 1
ATOM 1370 C CA . ARG A 1 175 ? 11.382 5.236 -26.509 1.00 93.44 175 ARG A CA 1
ATOM 1371 C C . ARG A 1 175 ? 9.934 5.274 -26.031 1.00 93.44 175 ARG A C 1
ATOM 1373 O O . ARG A 1 175 ? 9.681 5.421 -24.839 1.00 93.44 175 ARG A O 1
ATOM 1380 N N . SER A 1 176 ? 8.982 5.085 -26.947 1.00 94.56 176 SER A N 1
ATOM 1381 C CA . SER A 1 176 ? 7.552 5.067 -26.615 1.00 94.56 176 SER A CA 1
ATOM 1382 C C . SER A 1 176 ? 7.212 3.975 -25.598 1.00 94.56 176 SER A C 1
ATOM 1384 O O . SER A 1 176 ? 6.444 4.221 -24.668 1.00 94.56 176 SER A O 1
ATOM 1386 N N . ARG A 1 177 ? 7.823 2.789 -25.723 1.00 95.25 177 ARG A N 1
ATOM 1387 C CA . ARG A 1 177 ? 7.667 1.696 -24.757 1.00 95.25 177 ARG A CA 1
ATOM 1388 C C . ARG A 1 177 ? 8.191 2.075 -23.373 1.00 95.25 177 ARG A C 1
ATOM 1390 O O . ARG A 1 177 ? 7.486 1.851 -22.395 1.00 95.25 177 ARG A O 1
ATOM 1397 N N . LEU A 1 178 ? 9.391 2.649 -23.280 1.00 95.19 178 LEU A N 1
ATOM 1398 C CA . LEU A 1 178 ? 9.987 3.078 -22.009 1.00 95.19 178 LEU A CA 1
ATOM 1399 C C . LEU A 1 178 ? 9.116 4.110 -21.286 1.00 95.19 178 LEU A C 1
ATOM 1401 O O . LEU A 1 178 ? 8.835 3.938 -20.098 1.00 95.19 178 LEU A O 1
ATOM 1405 N N . VAL A 1 179 ? 8.627 5.115 -22.017 1.00 94.81 179 VAL A N 1
ATOM 1406 C CA . VAL A 1 179 ? 7.705 6.131 -21.487 1.00 94.81 179 VAL A CA 1
ATOM 1407 C C . VAL A 1 179 ? 6.402 5.490 -21.004 1.00 94.81 179 VAL A C 1
ATOM 1409 O O . VAL A 1 179 ? 5.927 5.800 -19.911 1.00 94.81 179 VAL A O 1
ATOM 1412 N N . GLY A 1 180 ? 5.838 4.563 -21.785 1.00 95.56 180 GLY A N 1
ATOM 1413 C CA . GLY A 1 180 ? 4.633 3.824 -21.405 1.00 95.56 180 GLY A CA 1
ATOM 1414 C C . GLY A 1 180 ? 4.821 3.006 -20.127 1.00 95.56 180 GLY A C 1
ATOM 1415 O O . GLY A 1 180 ? 3.990 3.082 -19.226 1.00 95.56 180 GLY A O 1
ATOM 1416 N N . MET A 1 181 ? 5.939 2.285 -20.012 1.00 95.75 181 MET A N 1
ATOM 1417 C CA . MET A 1 181 ? 6.266 1.483 -18.828 1.00 95.75 181 MET A CA 1
ATOM 1418 C C . MET A 1 181 ? 6.428 2.335 -17.566 1.00 95.75 181 MET A C 1
ATOM 1420 O O . MET A 1 181 ? 5.941 1.944 -16.507 1.00 95.75 181 MET A O 1
ATOM 1424 N N . ALA A 1 182 ? 7.096 3.487 -17.665 1.00 93.50 182 ALA A N 1
ATOM 1425 C CA . ALA A 1 182 ? 7.253 4.400 -16.535 1.00 93.50 182 ALA A CA 1
ATOM 1426 C C . ALA A 1 182 ? 5.920 5.017 -16.108 1.00 93.50 182 ALA A C 1
ATOM 1428 O O . ALA A 1 182 ? 5.637 5.088 -14.915 1.00 93.50 182 ALA A O 1
ATOM 1429 N N . ARG A 1 183 ? 5.079 5.412 -17.072 1.00 94.25 183 ARG A N 1
ATOM 1430 C CA . ARG A 1 183 ? 3.741 5.935 -16.785 1.00 94.25 183 ARG A CA 1
ATOM 1431 C C . ARG A 1 183 ? 2.862 4.894 -16.095 1.00 94.25 183 ARG A C 1
ATOM 1433 O O . ARG A 1 183 ? 2.218 5.230 -15.109 1.00 94.25 183 ARG A O 1
ATOM 1440 N N . ASP A 1 184 ? 2.821 3.667 -16.608 1.00 95.44 184 ASP A N 1
ATOM 1441 C CA . ASP A 1 184 ? 2.045 2.577 -16.004 1.00 95.44 184 ASP A CA 1
ATOM 1442 C C . ASP A 1 184 ? 2.510 2.294 -14.570 1.00 95.44 184 ASP A C 1
ATOM 1444 O O . ASP A 1 184 ? 1.705 2.288 -13.641 1.00 95.44 184 ASP A O 1
ATOM 1448 N N . CYS A 1 185 ? 3.826 2.165 -14.380 1.00 95.94 185 CYS A N 1
ATOM 1449 C CA . CYS A 1 185 ? 4.439 1.945 -13.074 1.00 95.94 185 CYS A CA 1
ATOM 1450 C C . CYS A 1 185 ? 4.089 3.055 -12.073 1.00 95.94 185 CYS A C 1
ATOM 1452 O O . CYS A 1 185 ? 3.627 2.759 -10.973 1.00 95.94 185 CYS A O 1
ATOM 1454 N N . GLY A 1 186 ? 4.243 4.323 -12.474 1.00 94.56 186 GLY A N 1
ATOM 1455 C CA . GLY A 1 186 ? 3.910 5.476 -11.636 1.00 94.56 186 GLY A CA 1
ATOM 1456 C C . GLY A 1 186 ? 2.428 5.517 -11.266 1.00 94.56 186 GLY A C 1
ATOM 1457 O O . GLY A 1 186 ? 2.087 5.641 -10.097 1.00 94.56 186 GLY A O 1
ATOM 1458 N N . GLN A 1 187 ? 1.528 5.294 -12.229 1.00 96.69 187 GLN A N 1
ATOM 1459 C CA . GLN A 1 187 ? 0.086 5.268 -11.952 1.00 96.69 187 GLN A CA 1
ATOM 1460 C C . GLN A 1 187 ? -0.314 4.151 -10.985 1.00 96.69 187 GLN A C 1
ATOM 1462 O O . GLN A 1 187 ? -1.176 4.353 -10.130 1.00 96.69 187 GLN A O 1
ATOM 1467 N N . ARG A 1 188 ? 0.277 2.965 -11.139 1.00 97.88 188 ARG A N 1
ATOM 1468 C CA . ARG A 1 188 ? 0.055 1.829 -10.240 1.00 97.88 188 ARG A CA 1
ATOM 1469 C C . ARG A 1 188 ? 0.563 2.125 -8.832 1.00 97.88 188 ARG A C 1
ATOM 1471 O O . ARG A 1 188 ? -0.172 1.920 -7.868 1.00 97.88 188 ARG A O 1
ATOM 1478 N N . TRP A 1 189 ? 1.767 2.686 -8.730 1.00 97.50 189 TRP A N 1
ATOM 1479 C CA . TRP A 1 189 ? 2.344 3.143 -7.470 1.00 97.50 189 TRP A CA 1
ATOM 1480 C C . TRP A 1 189 ? 1.455 4.165 -6.757 1.00 97.50 189 TRP A C 1
ATOM 1482 O O . TRP A 1 189 ? 1.073 3.940 -5.611 1.00 97.50 189 TRP A O 1
ATOM 1492 N N . ASP A 1 190 ? 1.062 5.239 -7.444 1.00 96.88 190 ASP A N 1
ATOM 1493 C CA . ASP A 1 190 ? 0.258 6.316 -6.859 1.00 96.88 190 ASP A CA 1
ATOM 1494 C C . ASP A 1 190 ? -1.106 5.806 -6.376 1.00 96.88 190 ASP A C 1
ATOM 1496 O O . ASP A 1 190 ? -1.570 6.167 -5.292 1.00 96.88 190 ASP A O 1
ATOM 1500 N N . ARG A 1 191 ? -1.752 4.922 -7.153 1.00 97.38 191 ARG A N 1
ATOM 1501 C CA . ARG A 1 191 ? -3.023 4.289 -6.760 1.00 97.38 191 ARG A CA 1
ATOM 1502 C C . ARG A 1 191 ? -2.866 3.419 -5.521 1.00 97.38 191 ARG A C 1
ATOM 1504 O O . ARG A 1 191 ? -3.698 3.505 -4.616 1.00 97.38 191 ARG A O 1
ATOM 1511 N N . LEU A 1 192 ? -1.827 2.585 -5.479 1.00 97.69 192 LEU A N 1
ATOM 1512 C CA . LEU A 1 192 ? -1.535 1.734 -4.329 1.00 97.69 192 LEU A CA 1
ATOM 1513 C C . LEU A 1 192 ? -1.262 2.590 -3.088 1.00 97.69 192 LEU A C 1
ATOM 1515 O O . LEU A 1 192 ? -1.908 2.394 -2.061 1.00 97.69 192 LEU A O 1
ATOM 1519 N N . HIS A 1 193 ? -0.365 3.569 -3.200 1.00 96.81 193 HIS A N 1
ATOM 1520 C CA . HIS A 1 193 ? 0.005 4.458 -2.103 1.00 96.81 193 HIS A CA 1
ATOM 1521 C C . HIS A 1 193 ? -1.203 5.250 -1.582 1.00 96.81 193 HIS A C 1
ATOM 1523 O O . HIS A 1 193 ? -1.474 5.259 -0.382 1.00 96.81 193 HIS A O 1
ATOM 1529 N N . GLY A 1 194 ? -2.001 5.836 -2.480 1.00 96.69 194 GLY A N 1
ATOM 1530 C CA . GLY A 1 194 ? -3.236 6.530 -2.113 1.00 96.69 194 GLY A CA 1
ATOM 1531 C C . GLY A 1 194 ? -4.257 5.615 -1.429 1.00 96.69 194 GLY A C 1
ATOM 1532 O O . GLY A 1 194 ? -4.900 6.022 -0.457 1.00 96.69 194 GLY A O 1
ATOM 1533 N N . THR A 1 195 ? -4.373 4.362 -1.881 1.00 97.19 195 THR A N 1
ATOM 1534 C CA . THR A 1 195 ? -5.231 3.355 -1.237 1.00 97.19 195 THR A CA 1
ATOM 1535 C C . THR A 1 195 ? -4.750 3.066 0.181 1.00 97.19 195 THR A C 1
ATOM 1537 O O . THR A 1 195 ? -5.553 3.175 1.108 1.00 97.19 195 THR A O 1
ATOM 1540 N N . ILE A 1 196 ? -3.456 2.783 0.363 1.00 97.62 196 ILE A N 1
ATOM 1541 C CA . ILE A 1 196 ? -2.842 2.521 1.673 1.00 97.62 196 ILE A CA 1
ATOM 1542 C C . ILE A 1 196 ? -3.127 3.671 2.640 1.00 97.62 196 ILE A C 1
ATOM 1544 O O . ILE A 1 196 ? -3.723 3.453 3.693 1.00 97.62 196 ILE A O 1
ATOM 1548 N N . GLU A 1 197 ? -2.803 4.903 2.248 1.00 96.94 197 GLU A N 1
ATOM 1549 C CA . GLU A 1 197 ? -3.006 6.089 3.085 1.00 96.94 197 GLU A CA 1
ATOM 1550 C C . GLU A 1 197 ? -4.481 6.304 3.447 1.00 96.94 197 GLU A C 1
ATOM 1552 O O . GLU A 1 197 ? -4.826 6.598 4.595 1.00 96.94 197 GLU A O 1
ATOM 1557 N N . SER A 1 198 ? -5.385 6.134 2.477 1.00 96.31 198 SER A N 1
ATOM 1558 C CA . SER A 1 198 ? -6.821 6.297 2.718 1.00 96.31 198 SER A CA 1
ATOM 1559 C C . SER A 1 198 ? -7.391 5.264 3.693 1.00 96.31 198 SER A C 1
ATOM 1561 O O . SER A 1 198 ? -8.194 5.614 4.564 1.00 96.31 198 SER A O 1
ATOM 1563 N N . VAL A 1 199 ? -6.954 4.010 3.576 1.00 96.00 199 VAL A N 1
ATOM 1564 C CA . VAL A 1 199 ? -7.429 2.900 4.402 1.00 96.00 199 VAL A CA 1
ATOM 1565 C C . VAL A 1 199 ? -6.834 2.974 5.803 1.00 96.00 199 VAL A C 1
ATOM 1567 O O . VAL A 1 199 ? -7.604 2.900 6.762 1.00 96.00 199 VAL A O 1
ATOM 1570 N N . CYS A 1 200 ? -5.521 3.205 5.935 1.00 96.19 200 CYS A N 1
ATOM 1571 C CA . CYS A 1 200 ? -4.857 3.415 7.227 1.00 96.19 200 CYS A CA 1
ATOM 1572 C C . CYS A 1 200 ? -5.565 4.502 8.034 1.00 96.19 200 CYS A C 1
ATOM 1574 O O . CYS A 1 200 ? -5.935 4.278 9.184 1.00 96.19 200 CYS A O 1
ATOM 1576 N N . ARG A 1 201 ? -5.829 5.663 7.420 1.00 96.00 201 ARG A N 1
ATOM 1577 C CA . ARG A 1 201 ? -6.512 6.779 8.089 1.00 96.00 201 ARG A CA 1
ATOM 1578 C C . ARG A 1 201 ? -7.900 6.393 8.595 1.00 96.00 201 ARG A C 1
ATOM 1580 O O . ARG A 1 201 ? -8.240 6.682 9.740 1.00 96.00 201 ARG A O 1
ATOM 1587 N N . ARG A 1 202 ? -8.702 5.727 7.757 1.00 94.88 202 ARG A N 1
ATOM 1588 C CA . ARG A 1 202 ? -10.059 5.294 8.126 1.00 94.88 202 ARG A CA 1
ATOM 1589 C C . ARG A 1 202 ? -10.041 4.261 9.254 1.00 94.88 202 ARG A C 1
ATOM 1591 O O . ARG A 1 202 ? -10.853 4.360 10.172 1.00 94.88 202 ARG A O 1
ATOM 1598 N N . LEU A 1 203 ? -9.130 3.292 9.192 1.00 95.38 203 LEU A N 1
ATOM 1599 C CA . LEU A 1 203 ? -8.992 2.252 10.210 1.00 95.38 203 LEU A CA 1
ATOM 1600 C C . LEU A 1 203 ? -8.481 2.821 11.538 1.00 95.38 203 LEU A C 1
ATOM 1602 O O . LEU A 1 203 ? -9.096 2.543 12.561 1.00 95.38 203 LEU A O 1
ATOM 1606 N N . LYS A 1 204 ? -7.453 3.684 11.523 1.00 96.00 204 LYS A N 1
ATOM 1607 C CA . LYS A 1 204 ? -6.960 4.407 12.713 1.00 96.00 204 LYS A CA 1
ATOM 1608 C C . LYS A 1 204 ? -8.095 5.145 13.424 1.00 96.00 204 LYS A C 1
ATOM 1610 O O . LYS A 1 204 ? -8.281 4.980 14.624 1.00 96.00 204 LYS A O 1
ATOM 1615 N N . HIS A 1 205 ? -8.907 5.885 12.670 1.00 94.25 205 HIS A N 1
ATOM 1616 C CA . HIS A 1 205 ? -10.073 6.574 13.216 1.00 94.25 205 HIS A CA 1
ATOM 1617 C C . HIS A 1 205 ? -11.111 5.603 13.808 1.00 94.25 205 HIS A C 1
ATOM 1619 O O . HIS A 1 205 ? -11.586 5.813 14.918 1.00 94.25 205 HIS A O 1
ATOM 1625 N N . CYS A 1 206 ? -11.446 4.518 13.101 1.00 91.38 206 CYS A N 1
ATOM 1626 C CA . CYS A 1 206 ? -12.398 3.518 13.596 1.00 91.38 206 CYS A CA 1
ATOM 1627 C C . CYS A 1 206 ? -11.918 2.827 14.884 1.00 91.38 206 CYS A C 1
ATOM 1629 O O . CYS A 1 206 ? -12.722 2.577 15.780 1.00 91.38 206 CYS A O 1
ATOM 1631 N N . VAL A 1 207 ? -10.628 2.495 14.963 1.00 94.50 207 VAL A N 1
ATOM 1632 C CA . VAL A 1 207 ? -10.011 1.875 16.142 1.00 94.50 207 VAL A CA 1
ATOM 1633 C C . VAL A 1 207 ? -10.024 2.855 17.313 1.00 94.50 207 VAL A C 1
ATOM 1635 O O . VAL A 1 207 ? -10.528 2.500 18.373 1.00 94.50 207 VAL A O 1
ATOM 1638 N N . SER A 1 208 ? -9.597 4.100 17.093 1.00 95.44 208 SER A N 1
ATOM 1639 C CA . SER A 1 208 ? -9.582 5.142 18.125 1.00 95.44 208 SER A CA 1
ATOM 1640 C C . SER A 1 208 ? -10.979 5.435 18.686 1.00 95.44 208 SER A C 1
ATOM 1642 O O . SER A 1 208 ? -11.147 5.445 19.901 1.00 95.44 208 SER A O 1
ATOM 1644 N N . GLN A 1 209 ? -12.005 5.565 17.833 1.00 93.81 209 GLN A N 1
ATOM 1645 C CA . GLN A 1 209 ? -13.387 5.757 18.300 1.00 93.81 209 GLN A CA 1
ATOM 1646 C C . GLN A 1 209 ? -13.886 4.603 19.175 1.00 93.81 209 GLN A C 1
ATOM 1648 O O . GLN A 1 209 ? -14.668 4.802 20.103 1.00 93.81 209 GLN A O 1
ATOM 1653 N N . ARG A 1 210 ? -13.479 3.369 18.858 1.00 93.56 210 ARG A N 1
ATOM 1654 C CA . ARG A 1 210 ? -13.862 2.195 19.647 1.00 93.56 210 ARG A CA 1
ATOM 1655 C C . ARG A 1 210 ? -13.152 2.158 20.991 1.00 93.56 210 ARG A C 1
ATOM 1657 O O . ARG A 1 210 ? -13.792 1.812 21.975 1.00 93.56 210 ARG A O 1
ATOM 1664 N N . GLU A 1 211 ? -11.876 2.518 21.026 1.00 95.31 211 GLU A N 1
ATOM 1665 C CA . GLU A 1 211 ? -11.097 2.590 22.264 1.00 95.31 211 GLU A CA 1
ATOM 1666 C C . GLU A 1 211 ? -11.620 3.688 23.196 1.00 95.31 211 GLU A C 1
ATOM 1668 O O . GLU A 1 211 ? -11.770 3.446 24.390 1.00 95.31 211 GLU A O 1
ATOM 1673 N N . GLU A 1 212 ? -11.988 4.852 22.655 1.00 96.94 212 GLU A N 1
ATOM 1674 C CA . GLU A 1 212 ? -12.601 5.937 23.428 1.00 96.94 212 GLU A CA 1
ATOM 1675 C C . GLU A 1 212 ? -13.942 5.515 24.047 1.00 96.94 212 GLU A C 1
ATOM 1677 O O . GLU A 1 212 ? -14.165 5.707 25.242 1.00 96.94 212 GLU A O 1
ATOM 1682 N N . PHE A 1 213 ? -14.817 4.881 23.259 1.00 95.31 213 PHE A N 1
ATOM 1683 C CA . PHE A 1 213 ? -16.092 4.364 23.761 1.00 95.31 213 PHE A CA 1
ATOM 1684 C C . PHE A 1 213 ? -15.897 3.319 24.867 1.00 95.31 213 PHE A C 1
ATOM 1686 O O . PHE A 1 213 ? -16.606 3.338 25.873 1.00 95.31 213 PHE A O 1
ATOM 1693 N N . GLU A 1 214 ? -14.944 2.404 24.688 1.00 95.25 214 GLU A N 1
ATOM 1694 C CA . GLU A 1 214 ? -14.636 1.379 25.685 1.00 95.25 214 GLU A CA 1
ATOM 1695 C C . GLU A 1 214 ? -14.122 2.006 26.988 1.00 95.25 214 GLU A C 1
ATOM 1697 O O . GLU A 1 214 ? -14.547 1.596 28.068 1.00 95.25 214 GLU A O 1
ATOM 1702 N N . GLY A 1 215 ? -13.287 3.046 26.889 1.00 96.25 215 GLY A N 1
ATOM 1703 C CA . GLY A 1 215 ? -12.818 3.819 28.039 1.00 96.25 215 GLY A CA 1
ATOM 1704 C C . GLY A 1 215 ? -13.961 4.484 28.810 1.00 96.25 215 GLY A C 1
ATOM 1705 O O . GLY A 1 215 ? -14.048 4.327 30.025 1.00 96.25 215 GLY A O 1
ATOM 1706 N N . GLN A 1 216 ? -14.891 5.145 28.111 1.00 97.75 216 GLN A N 1
ATOM 1707 C CA . GLN A 1 216 ? -16.076 5.759 28.733 1.00 97.75 216 GLN A CA 1
ATOM 1708 C C . GLN A 1 216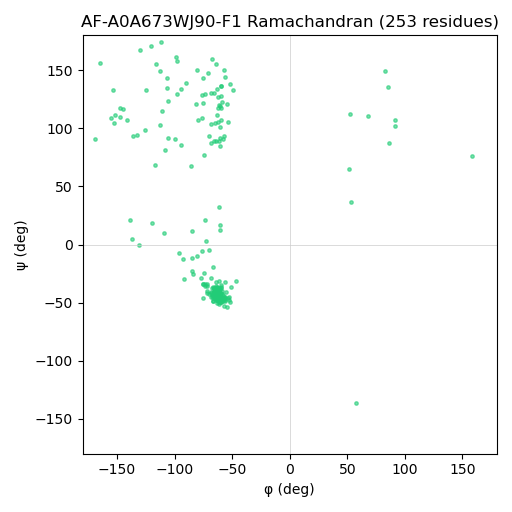 ? -16.992 4.722 29.398 1.00 97.75 216 GLN A C 1
ATOM 1710 O O . GLN A 1 216 ? -17.572 4.969 30.457 1.00 97.75 216 GLN A O 1
ATOM 1715 N N . ARG A 1 217 ? -17.143 3.544 28.782 1.00 97.69 217 ARG A N 1
ATOM 1716 C CA . ARG A 1 217 ? -17.936 2.450 29.355 1.00 97.69 217 ARG A CA 1
ATOM 1717 C C . ARG A 1 217 ? -17.302 1.916 30.640 1.00 97.69 217 ARG A C 1
ATOM 1719 O O . ARG A 1 217 ? -18.024 1.621 31.593 1.00 97.69 217 ARG A O 1
ATOM 1726 N N . GLU A 1 218 ? -15.982 1.770 30.660 1.00 97.50 218 GLU A N 1
ATOM 1727 C CA . GLU A 1 218 ? -15.248 1.327 31.847 1.00 97.50 218 GLU A CA 1
ATOM 1728 C C . GLU A 1 218 ? -15.364 2.351 32.981 1.00 97.50 218 GLU A C 1
ATOM 1730 O O . GLU A 1 218 ? -15.712 1.986 34.101 1.00 97.50 218 GLU A O 1
ATOM 1735 N N . GLU A 1 219 ? -15.200 3.641 32.675 1.00 97.75 219 GLU A N 1
ATOM 1736 C CA . GLU A 1 219 ? -15.403 4.735 33.632 1.00 97.75 219 GLU A CA 1
ATOM 1737 C C . GLU A 1 219 ? -16.809 4.698 34.249 1.00 97.75 219 GLU A C 1
ATOM 1739 O O . GLU A 1 219 ? -16.959 4.731 35.471 1.00 97.75 219 GLU A O 1
ATOM 1744 N N . MET A 1 220 ? -17.844 4.540 33.417 1.00 97.88 220 MET A N 1
ATOM 1745 C CA . MET A 1 220 ? -19.224 4.398 33.888 1.00 97.88 220 MET A CA 1
ATOM 1746 C C . MET A 1 220 ? -19.412 3.155 34.769 1.00 97.88 220 MET A C 1
ATOM 1748 O O . MET A 1 220 ? -20.150 3.201 35.748 1.00 97.88 220 MET A O 1
ATOM 1752 N N . THR A 1 221 ? -18.750 2.044 34.443 1.00 98.00 221 THR A N 1
ATOM 1753 C CA . THR A 1 221 ? -18.839 0.798 35.223 1.00 98.00 221 THR A CA 1
ATOM 1754 C C . THR A 1 221 ? -18.227 0.972 36.611 1.00 98.00 221 THR A C 1
ATOM 1756 O O . THR A 1 221 ? -18.833 0.564 37.602 1.00 98.00 221 THR A O 1
ATOM 1759 N N . VAL A 1 222 ? -17.070 1.634 36.698 1.00 98.06 222 VAL A N 1
ATOM 1760 C CA . VAL A 1 222 ? -16.438 1.989 37.977 1.00 98.06 222 VAL A CA 1
ATOM 1761 C C . VAL A 1 222 ? -17.328 2.938 38.777 1.00 98.06 222 VAL A C 1
ATOM 1763 O O . VAL A 1 222 ? -17.534 2.717 39.969 1.00 98.06 222 VAL A O 1
ATOM 1766 N N . TRP A 1 223 ? -17.900 3.955 38.128 1.00 97.50 223 TRP A N 1
ATOM 1767 C CA . TRP A 1 223 ? -18.814 4.894 38.780 1.00 97.50 223 TRP A CA 1
ATOM 1768 C C . TRP A 1 223 ? -20.058 4.193 39.344 1.00 97.50 223 TRP A C 1
ATOM 1770 O O . TRP A 1 223 ? -20.433 4.437 40.489 1.00 97.50 223 TRP A O 1
ATOM 1780 N N . LEU A 1 224 ? -20.668 3.280 38.581 1.00 97.81 224 LEU A N 1
ATOM 1781 C CA . LEU A 1 224 ? -21.805 2.482 39.047 1.00 97.81 224 LEU A CA 1
ATOM 1782 C C . LEU A 1 224 ? -21.426 1.593 40.237 1.00 97.81 224 LEU A C 1
ATOM 1784 O O . LEU A 1 224 ? -22.174 1.544 41.208 1.00 97.81 224 LEU A O 1
ATOM 1788 N N . ALA A 1 225 ? -20.255 0.951 40.202 1.00 96.94 225 ALA A N 1
ATOM 1789 C CA . ALA A 1 225 ? -19.775 0.132 41.314 1.00 96.94 225 ALA A CA 1
ATOM 1790 C C . ALA A 1 225 ? -19.528 0.954 42.596 1.00 96.94 225 ALA A C 1
ATOM 1792 O O . ALA A 1 225 ? -19.847 0.486 43.690 1.00 96.94 225 ALA A O 1
ATOM 1793 N N . ASP A 1 226 ? -19.001 2.179 42.476 1.00 95.25 226 ASP A N 1
ATOM 1794 C CA . ASP A 1 226 ? -18.847 3.103 43.611 1.00 95.25 226 ASP A CA 1
ATOM 1795 C C . ASP A 1 226 ? -20.207 3.513 44.191 1.00 95.25 226 ASP A C 1
ATOM 1797 O O . ASP A 1 226 ? -20.408 3.470 45.407 1.00 95.25 226 ASP A O 1
ATOM 1801 N N . MET A 1 227 ? -21.175 3.850 43.331 1.00 95.25 227 MET A N 1
ATOM 1802 C CA . MET A 1 227 ? -22.531 4.186 43.776 1.00 95.25 227 MET A CA 1
ATOM 1803 C C . MET A 1 227 ? -23.212 3.001 44.466 1.00 95.25 227 MET A C 1
ATOM 1805 O O . MET A 1 227 ? -23.819 3.184 45.523 1.00 95.25 227 MET A O 1
ATOM 1809 N N . ASP A 1 228 ? -23.085 1.793 43.916 1.00 94.38 228 ASP A N 1
ATOM 1810 C CA . ASP A 1 228 ? -23.631 0.574 44.516 1.00 94.38 228 ASP A CA 1
ATOM 1811 C C . ASP A 1 228 ? -23.015 0.318 45.902 1.00 94.38 228 ASP A C 1
ATOM 1813 O O . ASP A 1 228 ? -23.740 0.037 46.861 1.00 94.38 228 ASP A O 1
ATOM 1817 N N . LEU A 1 229 ? -21.698 0.505 46.060 1.00 91.81 229 LEU A N 1
ATOM 1818 C CA . LEU A 1 229 ? -21.038 0.406 47.363 1.00 91.81 229 LEU A CA 1
ATOM 1819 C C . LEU A 1 229 ? -21.579 1.456 48.345 1.00 91.81 229 LEU A C 1
ATOM 1821 O O . LEU A 1 229 ? -21.994 1.099 49.450 1.00 91.81 229 LEU A O 1
ATOM 1825 N N . ARG A 1 230 ? -21.660 2.730 47.931 1.00 87.06 230 ARG A N 1
ATOM 1826 C CA . ARG A 1 230 ? -22.230 3.819 48.749 1.00 87.06 230 ARG A CA 1
ATOM 1827 C C . ARG A 1 230 ? -23.656 3.499 49.208 1.00 87.06 230 ARG A C 1
ATOM 1829 O O . ARG A 1 230 ? -24.001 3.775 50.357 1.00 87.06 230 ARG A O 1
ATOM 1836 N N . LEU A 1 231 ? -24.485 2.912 48.343 1.00 86.69 231 LEU A N 1
ATOM 1837 C CA . LEU A 1 231 ? -25.849 2.504 48.692 1.00 86.69 231 LEU A CA 1
ATOM 1838 C C . LEU A 1 231 ? -25.857 1.367 49.722 1.00 86.69 231 LEU A C 1
ATOM 1840 O O . LEU A 1 231 ? -26.563 1.467 50.728 1.00 86.69 231 LEU A O 1
ATOM 1844 N N . THR A 1 232 ? -25.033 0.332 49.533 1.00 86.75 232 THR A N 1
ATOM 1845 C CA . THR A 1 232 ? -24.948 -0.778 50.501 1.00 86.75 232 THR A CA 1
ATOM 1846 C C . THR A 1 232 ? -24.446 -0.331 51.878 1.00 86.75 232 THR A C 1
ATOM 1848 O O . THR A 1 232 ? -24.984 -0.786 52.893 1.00 86.75 232 THR A O 1
ATOM 1851 N N . GLU A 1 233 ? -23.486 0.602 51.946 1.00 79.00 233 GLU A N 1
ATOM 1852 C CA . GLU A 1 233 ? -23.014 1.199 53.204 1.00 79.00 233 GLU A CA 1
ATOM 1853 C C . GLU A 1 233 ? -24.154 1.896 53.958 1.00 79.00 233 GLU A C 1
ATOM 1855 O O . GLU A 1 233 ? -24.367 1.647 55.149 1.00 79.00 233 GLU A O 1
ATOM 1860 N N . VAL A 1 234 ? -24.935 2.727 53.261 1.00 77.69 234 VAL A N 1
ATOM 1861 C CA . VAL A 1 234 ? -26.090 3.418 53.854 1.00 77.69 234 VAL A CA 1
ATOM 1862 C C . VAL A 1 234 ? -27.115 2.414 54.389 1.00 77.69 234 VAL A C 1
ATOM 1864 O O . VAL A 1 234 ? -27.697 2.638 55.452 1.00 77.69 234 VAL A O 1
ATOM 1867 N N . GLU A 1 235 ? -27.338 1.293 53.708 1.00 72.75 235 GLU A N 1
ATOM 1868 C CA . GLU A 1 235 ? -28.294 0.267 54.142 1.00 72.75 235 GLU A CA 1
ATOM 1869 C C . GLU A 1 235 ? -27.828 -0.531 55.370 1.00 72.75 235 GLU A C 1
ATOM 1871 O O . GLU A 1 235 ? -28.652 -0.852 56.228 1.00 72.75 235 GLU A O 1
ATOM 1876 N N . HIS A 1 236 ? -26.527 -0.817 55.496 1.00 67.56 236 HIS A N 1
ATOM 1877 C CA . HIS A 1 236 ? -25.994 -1.701 56.544 1.00 67.56 236 HIS A CA 1
ATOM 1878 C C . HIS A 1 236 ? -25.573 -0.959 57.822 1.00 67.56 236 HIS A C 1
ATOM 1880 O O . HIS A 1 236 ? -25.671 -1.524 58.914 1.00 67.56 236 HIS A O 1
ATOM 1886 N N . PHE A 1 237 ? -25.143 0.305 57.726 1.00 54.12 237 PHE A N 1
ATOM 1887 C CA . PHE A 1 237 ? -24.715 1.093 58.892 1.00 54.12 237 PHE A CA 1
ATOM 1888 C C . PHE A 1 237 ? -25.835 1.937 59.531 1.00 54.12 237 PHE A C 1
ATOM 1890 O O . PHE A 1 237 ? -25.668 2.426 60.653 1.00 54.12 237 PHE A O 1
ATOM 1897 N N . SER A 1 238 ? -27.000 2.105 58.888 1.00 52.41 238 SER A N 1
ATOM 1898 C CA . SER A 1 238 ? -28.040 3.023 59.378 1.00 52.41 238 SER A CA 1
ATOM 1899 C C . SER A 1 238 ? -29.184 2.339 60.146 1.00 52.41 238 SER A C 1
ATOM 1901 O O . SER A 1 238 ? -30.266 2.065 59.634 1.00 52.41 238 SER A O 1
ATOM 1903 N N . GLY A 1 239 ? -29.021 2.229 61.466 1.00 54.72 239 GLY A N 1
ATOM 1904 C CA . GLY A 1 239 ? -30.151 2.161 62.409 1.00 54.72 239 GLY A CA 1
ATOM 1905 C C . GLY A 1 239 ? -30.871 3.512 62.610 1.00 54.72 239 GLY A C 1
ATOM 1906 O O . GLY A 1 239 ? -31.473 3.721 63.661 1.00 54.72 239 GLY A O 1
ATOM 1907 N N . ARG A 1 240 ? -30.749 4.466 61.670 1.00 59.00 240 ARG A N 1
ATOM 1908 C CA . ARG A 1 240 ? -31.127 5.890 61.817 1.00 59.00 240 ARG A CA 1
ATOM 1909 C C . ARG A 1 240 ? -32.256 6.336 60.884 1.00 59.00 240 ARG A C 1
ATOM 1911 O O . ARG A 1 240 ? -32.468 5.770 59.813 1.00 59.00 240 ARG A O 1
ATOM 1918 N N . ASP A 1 241 ? -32.942 7.389 61.332 1.00 62.50 241 ASP A N 1
ATOM 1919 C CA . ASP A 1 241 ? -34.051 8.071 60.662 1.00 62.50 241 ASP A CA 1
ATOM 1920 C C . ASP A 1 241 ? -33.666 8.572 59.255 1.00 62.50 241 ASP A C 1
ATOM 1922 O O . ASP A 1 241 ? -32.549 9.023 59.000 1.00 62.50 241 ASP A O 1
ATOM 1926 N N . THR A 1 242 ? -34.627 8.506 58.340 1.00 64.88 242 THR A N 1
ATOM 1927 C CA . THR A 1 242 ? -34.577 8.898 56.922 1.00 64.88 242 THR A CA 1
ATOM 1928 C C . THR A 1 242 ? -33.941 10.274 56.664 1.00 64.88 242 THR A C 1
ATOM 1930 O O . THR A 1 242 ? -33.284 10.461 55.640 1.00 64.88 242 THR A O 1
ATOM 1933 N N . CYS A 1 243 ? -34.077 11.225 57.596 1.00 60.31 243 CYS A N 1
ATOM 1934 C CA . CYS A 1 243 ? -33.472 12.561 57.508 1.00 60.31 243 CYS A C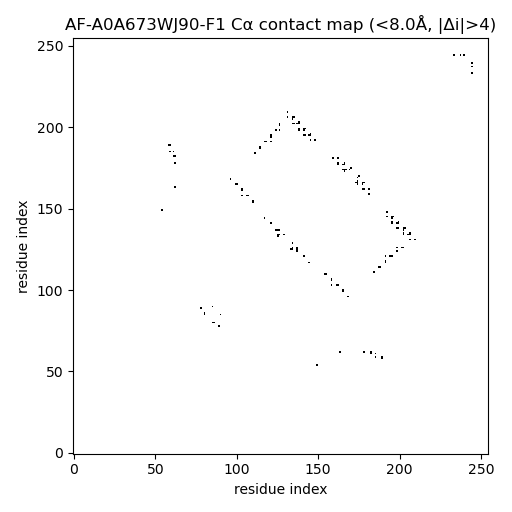A 1
ATOM 1935 C C . CYS A 1 243 ? -31.937 12.571 57.632 1.00 60.31 243 CYS A C 1
ATOM 1937 O O . CYS A 1 243 ? -31.292 13.460 57.071 1.00 60.31 243 CYS A O 1
ATOM 1939 N N . ASP A 1 244 ? -31.343 11.613 58.348 1.00 65.94 244 ASP A N 1
ATOM 1940 C CA . ASP A 1 244 ? -29.883 11.502 58.462 1.00 65.94 244 ASP A CA 1
ATOM 1941 C C . ASP A 1 244 ? -29.291 10.920 57.162 1.00 65.94 244 ASP A C 1
ATOM 1943 O O . ASP A 1 244 ? -28.252 11.386 56.695 1.00 65.94 244 ASP A O 1
ATOM 1947 N N . LYS A 1 245 ? -30.030 10.018 56.496 1.00 62.81 245 LYS A N 1
ATOM 1948 C CA . LYS A 1 245 ? -29.651 9.381 55.217 1.00 62.81 245 LYS A CA 1
ATOM 1949 C C . LYS A 1 245 ? -29.515 10.380 54.064 1.00 62.81 245 LYS A C 1
ATOM 1951 O O . LYS A 1 245 ? -28.550 10.332 53.307 1.00 62.81 245 LYS A O 1
ATOM 1956 N N . MET A 1 246 ? -30.461 11.316 53.937 1.00 67.00 246 MET A N 1
ATOM 1957 C CA . MET A 1 246 ? -30.408 12.351 52.890 1.00 67.00 246 MET A CA 1
ATOM 1958 C C . MET A 1 246 ? -29.214 13.297 53.052 1.00 67.00 246 MET A C 1
ATOM 1960 O O . MET A 1 246 ? -28.678 13.782 52.060 1.00 67.00 246 MET A O 1
ATOM 1964 N N . ARG A 1 247 ? -28.794 13.563 54.292 1.00 66.75 247 ARG A N 1
ATOM 1965 C CA . ARG A 1 247 ? -27.694 14.488 54.579 1.00 66.75 247 ARG A CA 1
ATOM 1966 C C . ARG A 1 247 ? -26.334 13.892 54.215 1.00 66.75 247 ARG A C 1
ATOM 1968 O O . ARG A 1 247 ? -25.465 14.614 53.747 1.00 66.75 247 ARG A O 1
ATOM 1975 N N . GLU A 1 248 ? -26.158 12.589 54.403 1.00 64.31 248 GLU A N 1
ATOM 1976 C CA . GLU A 1 248 ? -24.884 11.899 54.173 1.00 64.31 248 GLU A CA 1
ATOM 1977 C C . GLU A 1 248 ? -24.578 11.702 52.678 1.00 64.31 248 GLU A C 1
ATOM 1979 O O . GLU A 1 248 ? -23.433 11.849 52.252 1.00 64.31 248 GLU A O 1
ATOM 1984 N N . LEU A 1 249 ? -25.616 11.484 51.861 1.00 64.94 249 LEU A N 1
ATOM 1985 C CA . LEU A 1 249 ? -25.488 11.429 50.402 1.00 64.94 249 LEU A CA 1
ATOM 1986 C C . LEU A 1 249 ? -25.088 12.786 49.799 1.00 64.94 249 LEU A C 1
ATOM 1988 O O . LEU A 1 249 ? -24.259 12.819 48.899 1.00 64.94 249 LEU A O 1
ATOM 1992 N N . GLN A 1 250 ? -25.605 13.899 50.332 1.00 63.84 250 GLN A N 1
ATOM 1993 C CA . GLN A 1 250 ? -25.332 15.251 49.818 1.00 63.84 250 GLN A CA 1
ATOM 1994 C C . GLN A 1 250 ? -23.936 15.792 50.160 1.00 63.84 250 GLN A C 1
ATOM 1996 O O . GLN A 1 250 ? -23.441 16.682 49.475 1.00 63.84 250 GLN A O 1
ATOM 2001 N N . VAL A 1 251 ? -23.305 15.302 51.230 1.00 57.75 251 VAL A N 1
ATOM 2002 C CA . VAL A 1 251 ? -22.019 15.838 51.712 1.00 57.75 251 VAL A CA 1
ATOM 2003 C C . VAL A 1 251 ? -20.822 15.234 50.970 1.00 57.75 251 VAL A C 1
ATOM 2005 O O . VAL A 1 251 ? -19.784 15.884 50.873 1.00 57.75 251 VAL A O 1
ATOM 2008 N N . LYS A 1 252 ? -20.952 14.023 50.413 1.00 54.25 252 LYS A N 1
ATOM 2009 C CA . LYS A 1 252 ? -19.856 13.351 49.691 1.00 54.25 252 LYS A CA 1
ATOM 2010 C C . LYS A 1 252 ? -19.728 13.750 48.214 1.00 54.25 252 LYS A C 1
ATOM 2012 O O . LYS A 1 252 ? -18.687 13.483 47.634 1.00 54.25 252 LYS A O 1
ATOM 2017 N N . ASP A 1 253 ? -20.706 14.449 47.636 1.00 48.34 253 ASP A N 1
ATOM 2018 C CA . ASP A 1 253 ? -20.672 14.908 46.233 1.00 48.34 253 ASP A CA 1
ATOM 2019 C C . ASP A 1 253 ? -19.927 16.257 46.045 1.00 48.34 253 ASP A C 1
ATOM 2021 O O . ASP A 1 253 ? -20.027 16.889 44.995 1.00 48.34 253 ASP A O 1
ATOM 2025 N N . MET A 1 254 ? -19.203 16.733 47.070 1.00 40.44 254 MET A N 1
ATOM 2026 C CA . MET A 1 254 ? -18.580 18.069 47.112 1.00 40.44 254 MET A CA 1
ATOM 2027 C C . MET A 1 254 ? -17.044 18.073 47.257 1.00 40.44 254 MET A C 1
ATOM 2029 O O . MET A 1 254 ? -16.481 19.105 47.635 1.00 40.44 254 MET A O 1
ATOM 2033 N N . VAL A 1 255 ? -16.363 16.959 46.963 1.00 35.38 255 VAL A N 1
ATOM 2034 C CA . VAL A 1 255 ? -14.888 16.858 46.950 1.00 35.38 255 VAL A CA 1
ATOM 2035 C C . VAL A 1 255 ? -14.410 16.187 45.674 1.00 35.38 255 VAL A C 1
ATOM 2037 O O . VAL A 1 255 ? -14.983 15.132 45.334 1.00 35.38 255 VAL A O 1
#

Nearest PDB structures (foldseek):
  1s35-assembly1_A  TM=7.159E-01  e=2.963E-01  Homo sapiens
  5i4e-assembly1_A  TM=5.849E-01  e=9.650E-01  Homo sapiens
  6xf1-assembly2_C  TM=7.813E-01  e=4.111E+00  Homo sapiens